Protein AF-A0A0S8J7F8-F1 (afdb_monomer_lite)

Radius of gyration: 32.22 Å; chains: 1; bounding box: 53×49×116 Å

Secondary structure (DSSP, 8-state):
-PPPP------S--SSSSSTT-----------SSPP--S-HHHHHHHHHHHHHHHHHHHHHHHHHHHHHHHHHHHHHHHHHTT---SEEEE--SSS--EEEE--S-BPPEETTHHHHHHHHHTTHHHHHEEEEEEE---TTS--HHHHHHHHHHHHHHHHHHHS-EEEEEEEPTTHHHHGGGS-TTTGGG--BPPPEEEE-

pLDDT: mean 74.59, std 17.18, range [37.56, 93.69]

Foldseek 3Di:
DDDDDDDDDDDPDDPPVVPPPPPPPPPPPDVDPDDDDPDCVVVVVVVVVVVVVVVVVVVVVVVVVVVVLVVVVVVQLVCLLVVNHDQKDWDPDPPFQTKIWGFDPDKDKAFPVCLVVLCVQCPPCCVVWKDKDKDWDDDPPDDDPVVVVVCCVVQPPVRVVVVTPIGIIIGTDPPNSSVLSVGDPVCNVSMDGDRIDMDGD

Sequence (201 aa):
MGEPARVLDVPAGDVSTLLAGMSQKKVTTSKSKVPIVSGHEEIADQAVEKKRTFKQAETEWKMAEEQVLQEASAIYGNRAKAGNFSKSLNFAGRETAGVQVRFSDKFSVLPAETKNTLTETLGERYGQTFEEVRTLTLKQEKTDDESIRFLLERLGPEVFAQFFEVEVQVKPKPGFDRAQFDMPDSVRPLFRQAKPSVTLL

Structure (mmCIF, N/CA/C/O backbone):
data_AF-A0A0S8J7F8-F1
#
_entry.id   AF-A0A0S8J7F8-F1
#
loop_
_atom_site.group_PDB
_atom_site.id
_atom_site.type_symbol
_atom_site.label_atom_id
_atom_site.label_alt_id
_atom_site.label_comp_id
_atom_site.label_asym_id
_atom_site.label_entity_id
_atom_site.label_seq_id
_atom_site.pdbx_PDB_ins_code
_atom_site.Cartn_x
_atom_site.Cartn_y
_atom_site.Cartn_z
_atom_site.occupancy
_atom_site.B_iso_or_equiv
_atom_site.auth_seq_id
_atom_site.auth_comp_id
_atom_site.auth_asym_id
_atom_site.auth_atom_id
_atom_site.pdbx_PDB_model_num
ATOM 1 N N . MET A 1 1 ? -25.097 -4.895 -81.330 1.00 42.28 1 MET A N 1
ATOM 2 C CA . MET A 1 1 ? -23.959 -4.059 -81.766 1.00 42.28 1 MET A CA 1
ATOM 3 C C . MET A 1 1 ? -23.650 -3.135 -80.606 1.00 42.28 1 MET A C 1
ATOM 5 O O . MET A 1 1 ? -24.530 -2.378 -80.225 1.00 42.28 1 MET A O 1
ATOM 9 N N . GLY A 1 2 ? -22.520 -3.364 -79.935 1.00 44.16 2 GLY A N 1
ATOM 10 C CA . GLY A 1 2 ? -22.208 -2.785 -78.626 1.00 44.16 2 GLY A CA 1
ATOM 11 C C . GLY A 1 2 ? -21.526 -1.426 -78.728 1.00 44.16 2 GLY A C 1
ATOM 12 O O . GLY A 1 2 ? -20.655 -1.234 -79.574 1.00 44.16 2 GLY A O 1
ATOM 13 N N . GLU A 1 3 ? -21.926 -0.507 -77.853 1.00 42.62 3 GLU A N 1
ATOM 14 C CA . GLU A 1 3 ? -21.203 0.738 -77.595 1.00 42.62 3 GLU A CA 1
ATOM 15 C C . GLU A 1 3 ? -19.869 0.440 -76.882 1.00 42.62 3 GLU A C 1
ATOM 17 O O . GLU A 1 3 ? -19.837 -0.393 -75.971 1.00 42.62 3 GLU A O 1
ATOM 22 N N . PRO A 1 4 ? -18.759 1.093 -77.269 1.00 48.25 4 PRO A N 1
ATOM 23 C CA . PRO A 1 4 ? -17.480 0.929 -76.592 1.00 48.25 4 PRO A CA 1
ATOM 24 C C . PRO A 1 4 ? -17.440 1.669 -75.246 1.00 48.25 4 PRO A C 1
ATOM 26 O O . PRO A 1 4 ? -17.958 2.776 -75.088 1.00 48.25 4 PRO A O 1
ATOM 29 N N . ALA A 1 5 ? -16.777 1.034 -74.279 1.00 44.75 5 ALA A N 1
ATOM 30 C CA . ALA A 1 5 ? -16.547 1.531 -72.930 1.00 44.75 5 ALA A CA 1
ATOM 31 C C . ALA A 1 5 ? -15.799 2.878 -72.916 1.00 44.75 5 ALA A C 1
ATOM 33 O O . ALA A 1 5 ? -14.791 3.056 -73.599 1.00 44.75 5 ALA A O 1
ATOM 34 N N . ARG A 1 6 ? -16.267 3.813 -72.079 1.00 41.12 6 ARG A N 1
ATOM 35 C CA . ARG A 1 6 ? -15.547 5.048 -71.743 1.00 41.12 6 ARG A CA 1
ATOM 36 C C . ARG A 1 6 ? -14.372 4.719 -70.822 1.00 41.12 6 ARG A C 1
ATOM 38 O O . ARG A 1 6 ? -14.581 4.331 -69.676 1.00 41.12 6 ARG A O 1
ATOM 45 N N . VAL A 1 7 ? -13.153 4.910 -71.316 1.00 44.66 7 VAL A N 1
ATOM 46 C CA . VAL A 1 7 ? -11.937 4.979 -70.497 1.00 44.66 7 VAL A CA 1
ATOM 47 C C . VAL A 1 7 ? -11.819 6.415 -69.986 1.00 44.66 7 VAL A C 1
ATOM 49 O O . VAL A 1 7 ? -11.776 7.354 -70.776 1.00 44.66 7 VAL A O 1
ATOM 52 N N . LEU A 1 8 ? -11.842 6.592 -68.666 1.00 39.91 8 LEU A N 1
ATOM 53 C CA . LEU A 1 8 ? -11.517 7.858 -68.012 1.00 39.91 8 LEU A CA 1
ATOM 54 C C . LEU A 1 8 ? -9.993 7.956 -67.906 1.00 39.91 8 LEU A C 1
ATOM 56 O O . LEU A 1 8 ? -9.385 7.256 -67.099 1.00 39.91 8 LEU A O 1
ATOM 60 N N . ASP A 1 9 ? -9.397 8.817 -68.729 1.00 41.78 9 ASP A N 1
ATOM 61 C CA . ASP A 1 9 ? -8.028 9.296 -68.546 1.00 41.78 9 ASP A CA 1
ATOM 62 C C . ASP A 1 9 ? -7.956 10.109 -67.249 1.00 41.78 9 ASP A C 1
ATOM 64 O O . ASP A 1 9 ? -8.594 11.157 -67.117 1.00 41.78 9 ASP A O 1
ATOM 68 N N . VAL A 1 10 ? -7.174 9.629 -66.284 1.00 47.00 10 VAL A N 1
ATOM 69 C CA . VAL A 1 10 ? -6.766 10.417 -65.118 1.00 47.00 10 VAL A CA 1
ATOM 70 C C . VAL A 1 10 ? -5.306 10.816 -65.341 1.00 47.00 10 VAL A C 1
ATOM 72 O O . VAL A 1 10 ? -4.459 9.928 -65.468 1.00 47.00 10 VAL A O 1
ATOM 75 N N . PRO A 1 11 ? -4.978 12.119 -65.417 1.00 43.97 11 PRO A N 1
ATOM 76 C CA . PRO A 1 11 ? -3.609 12.558 -65.640 1.00 43.97 11 PRO A CA 1
ATOM 77 C C . PRO A 1 11 ? -2.700 12.125 -64.483 1.00 43.97 11 PRO A C 1
ATOM 79 O O . PRO A 1 11 ? -3.013 12.309 -63.306 1.00 43.97 11 PRO A O 1
ATOM 82 N N . ALA A 1 12 ? -1.549 11.557 -64.843 1.00 52.53 12 ALA A N 1
ATOM 83 C CA . ALA A 1 12 ? -0.480 11.160 -63.936 1.00 52.53 12 ALA A CA 1
ATOM 84 C C . ALA A 1 12 ? 0.221 12.394 -63.352 1.00 52.53 12 ALA A C 1
ATOM 86 O O . ALA A 1 12 ? 1.305 12.785 -63.781 1.00 52.53 12 ALA A O 1
ATOM 87 N N . GLY A 1 13 ? -0.412 13.026 -62.371 1.00 49.91 13 GLY A N 1
ATOM 88 C CA . GLY A 1 13 ? 0.179 14.166 -61.697 1.00 49.91 13 GLY A CA 1
ATOM 89 C C . GLY A 1 13 ? -0.692 14.693 -60.580 1.00 49.91 13 GLY A C 1
ATOM 90 O O . GLY A 1 13 ? -1.268 15.750 -60.762 1.00 49.91 13 GLY A O 1
ATOM 91 N N . ASP A 1 14 ? -0.773 13.971 -59.456 1.00 51.25 14 ASP A N 1
ATOM 92 C CA . ASP A 1 14 ? -0.708 14.592 -58.121 1.00 51.25 14 ASP A CA 1
ATOM 93 C C . ASP A 1 14 ? -0.636 13.549 -56.982 1.00 51.25 14 ASP A C 1
ATOM 95 O O . ASP A 1 14 ? -1.560 13.367 -56.197 1.00 51.25 14 ASP A O 1
ATOM 99 N N . VAL A 1 15 ? 0.470 12.804 -56.882 1.00 47.12 15 VAL A N 1
ATOM 100 C CA . VAL A 1 15 ? 0.758 11.999 -55.667 1.00 47.12 15 VAL A CA 1
ATOM 101 C C . VAL A 1 15 ? 1.738 12.737 -54.743 1.00 47.12 15 VAL A C 1
ATOM 103 O O . VAL A 1 15 ? 1.891 12.397 -53.572 1.00 47.12 15 VAL A O 1
ATOM 106 N N . SER A 1 16 ? 2.374 13.804 -55.243 1.00 45.59 16 SER A N 1
ATOM 107 C CA . SER A 1 16 ? 3.366 14.576 -54.490 1.00 45.59 16 SER A CA 1
ATOM 108 C C . SER A 1 16 ? 2.743 15.496 -53.434 1.00 45.59 16 SER A C 1
ATOM 110 O O . SER A 1 16 ? 3.424 15.853 -52.475 1.00 45.59 16 SER A O 1
ATOM 112 N N . THR A 1 17 ? 1.466 15.864 -53.561 1.00 42.91 17 THR A N 1
ATOM 113 C CA . THR A 1 17 ? 0.755 16.701 -52.576 1.00 42.91 17 THR A CA 1
ATOM 114 C C . THR A 1 17 ? 0.180 15.912 -51.396 1.00 42.91 17 THR A C 1
ATOM 116 O O . THR A 1 17 ? -0.052 16.500 -50.342 1.00 42.91 17 THR A O 1
ATOM 119 N N . LEU A 1 18 ? 0.037 14.584 -51.495 1.00 41.97 18 LEU A N 1
ATOM 120 C CA . LEU A 1 18 ? -0.455 13.740 -50.391 1.00 41.97 18 LEU A CA 1
ATOM 121 C C . LEU A 1 18 ? 0.635 13.325 -49.383 1.00 41.97 18 LEU A C 1
ATOM 123 O O . LEU A 1 18 ? 0.314 12.878 -48.284 1.00 41.97 18 LEU A O 1
ATOM 127 N N . LEU A 1 19 ? 1.919 13.518 -49.709 1.00 44.81 19 LEU A N 1
ATOM 128 C CA . LEU A 1 19 ? 3.055 13.218 -48.819 1.00 44.81 19 LEU A CA 1
ATOM 129 C C . LEU A 1 19 ? 3.635 14.456 -48.108 1.00 44.81 19 LEU A C 1
ATOM 131 O O . LEU A 1 19 ? 4.520 14.328 -47.262 1.00 44.81 19 LEU A O 1
ATOM 135 N N . ALA A 1 20 ? 3.091 15.651 -48.360 1.00 41.66 20 ALA A N 1
ATOM 136 C CA . ALA A 1 20 ? 3.521 16.901 -47.719 1.00 41.66 20 ALA A CA 1
ATOM 137 C C . ALA A 1 20 ? 3.080 17.044 -46.240 1.00 41.66 20 ALA A C 1
ATOM 139 O O . ALA A 1 20 ? 3.308 18.079 -45.617 1.00 41.66 20 ALA A O 1
ATOM 140 N N . GLY A 1 21 ? 2.466 16.005 -45.661 1.00 37.91 21 GLY A N 1
ATOM 141 C CA . GLY A 1 21 ? 2.073 15.936 -44.250 1.00 37.91 21 GLY A CA 1
ATOM 142 C C . GLY A 1 21 ? 3.125 15.335 -43.310 1.00 37.91 21 GLY A C 1
ATOM 143 O O . GLY A 1 21 ? 2.878 15.243 -42.108 1.00 37.91 21 GLY A O 1
ATOM 144 N N . MET A 1 22 ? 4.302 14.929 -43.803 1.00 40.56 22 MET A N 1
ATOM 145 C CA . MET A 1 22 ? 5.419 14.550 -42.929 1.00 40.56 22 MET A CA 1
ATOM 146 C C . MET A 1 22 ? 6.099 15.817 -42.411 1.00 40.56 22 MET A C 1
ATOM 148 O O . MET A 1 22 ? 7.100 16.289 -42.943 1.00 40.56 22 MET A O 1
ATOM 152 N N . SER A 1 23 ? 5.501 16.379 -41.361 1.00 38.22 23 SER A N 1
ATOM 153 C CA . SER A 1 23 ? 6.038 17.478 -40.567 1.00 38.22 23 SER A CA 1
ATOM 154 C C . SER A 1 23 ? 7.473 17.159 -40.132 1.00 38.22 23 SER A C 1
ATOM 156 O O . SER A 1 23 ? 7.692 16.500 -39.114 1.00 38.22 23 SER A O 1
ATOM 158 N N . GLN A 1 24 ? 8.463 17.657 -40.877 1.00 42.59 24 GLN A N 1
ATOM 159 C CA . GLN A 1 24 ? 9.828 17.782 -40.384 1.00 42.59 24 GLN A CA 1
ATOM 160 C C . GLN A 1 24 ? 9.759 18.653 -39.133 1.00 42.59 24 GLN A C 1
ATOM 162 O O . GLN A 1 24 ? 9.468 19.849 -39.196 1.00 42.59 24 GLN A O 1
ATOM 167 N N . LYS A 1 25 ? 9.957 18.029 -37.970 1.00 40.50 25 LYS A N 1
ATOM 168 C CA . LYS A 1 25 ? 10.037 18.715 -36.684 1.00 40.50 25 LYS A CA 1
ATOM 169 C C . LYS A 1 25 ? 11.237 19.656 -36.764 1.00 40.50 25 LYS A C 1
ATOM 171 O O . LYS A 1 25 ? 12.377 19.244 -36.581 1.00 40.50 25 LYS A O 1
ATOM 176 N N . LYS A 1 26 ? 10.976 20.916 -37.109 1.00 37.56 26 LYS A N 1
ATOM 177 C CA . LYS A 1 26 ? 11.966 21.988 -37.107 1.00 37.56 26 LYS A CA 1
ATOM 178 C C . LYS A 1 26 ? 12.516 22.048 -35.685 1.00 37.56 26 LYS A C 1
ATOM 180 O O . LYS A 1 26 ? 11.785 22.407 -34.763 1.00 37.56 26 LYS A O 1
ATOM 185 N N . VAL A 1 27 ? 13.762 21.614 -35.498 1.00 45.47 27 VAL A N 1
ATOM 186 C CA . VAL A 1 27 ? 14.466 21.693 -34.217 1.00 45.47 27 VAL A CA 1
ATOM 187 C C . VAL A 1 27 ? 14.623 23.175 -33.908 1.00 45.47 27 VAL A C 1
ATOM 189 O O . VAL A 1 27 ? 15.540 23.841 -34.379 1.00 45.47 27 VAL A O 1
ATOM 192 N N . THR A 1 28 ? 13.664 23.732 -33.177 1.00 42.50 28 THR A N 1
ATOM 193 C CA . THR A 1 28 ? 13.804 25.048 -32.572 1.00 42.50 28 THR A CA 1
ATOM 194 C C . THR A 1 28 ? 14.894 24.923 -31.524 1.00 42.50 28 THR A C 1
ATOM 196 O O . THR A 1 28 ? 14.673 24.348 -30.457 1.00 42.50 28 THR A O 1
ATOM 199 N N . THR A 1 29 ? 16.079 25.431 -31.849 1.00 46.31 29 THR A N 1
ATOM 200 C CA . THR A 1 29 ? 17.167 25.671 -30.908 1.00 46.31 29 THR A CA 1
ATOM 201 C C . THR A 1 29 ? 16.676 26.666 -29.865 1.00 46.31 29 THR A C 1
ATOM 203 O O . THR A 1 29 ? 16.787 27.884 -30.012 1.00 46.31 29 THR A O 1
ATOM 206 N N . SER A 1 30 ? 16.086 26.146 -28.787 1.00 48.91 30 SER A N 1
ATOM 207 C CA . SER A 1 30 ? 15.987 26.917 -27.559 1.00 48.91 30 SER A CA 1
ATOM 208 C C . SER A 1 30 ? 17.422 27.257 -27.151 1.00 48.91 30 SER A C 1
ATOM 210 O O . SER A 1 30 ? 18.321 26.419 -27.261 1.00 48.91 30 SER A O 1
ATOM 212 N N . LYS A 1 31 ? 17.675 28.509 -26.754 1.00 52.06 31 LYS A N 1
ATOM 213 C CA . LYS A 1 31 ? 18.975 28.928 -26.213 1.00 52.06 31 LYS A CA 1
ATOM 214 C C . LYS A 1 31 ? 19.183 28.226 -24.869 1.00 52.06 31 LYS A C 1
ATOM 216 O O . LYS A 1 31 ? 18.952 28.801 -23.809 1.00 52.06 31 LYS A O 1
ATOM 221 N N . SER A 1 32 ? 19.549 26.953 -24.924 1.00 60.34 32 SER A N 1
ATOM 222 C CA . SER A 1 32 ? 19.956 26.170 -23.773 1.00 60.34 32 SER A CA 1
ATOM 223 C C . SER A 1 32 ? 21.308 26.696 -23.305 1.00 60.34 32 SER A C 1
ATOM 225 O O . SER A 1 32 ? 22.219 26.882 -24.108 1.00 60.34 32 SER A O 1
ATOM 227 N N . LYS A 1 33 ? 21.451 26.933 -21.997 1.00 72.94 33 LYS A N 1
ATOM 228 C CA . LYS A 1 33 ? 22.750 27.247 -21.375 1.00 72.94 33 LYS A CA 1
ATOM 229 C C . LYS A 1 33 ? 23.696 26.035 -21.362 1.00 72.94 33 LYS A C 1
ATOM 231 O O . LYS A 1 33 ? 24.821 26.152 -20.891 1.00 72.94 33 LYS A O 1
ATOM 236 N N . VAL A 1 34 ? 23.230 24.878 -21.835 1.00 77.94 34 VAL A N 1
ATOM 237 C CA . VAL A 1 34 ? 23.996 23.635 -21.903 1.00 77.94 34 VAL A CA 1
ATOM 238 C C . VAL A 1 34 ? 24.670 23.541 -23.277 1.00 77.94 34 VAL A C 1
ATOM 240 O O . VAL A 1 34 ? 23.961 23.606 -24.286 1.00 77.94 34 VAL A O 1
ATOM 243 N N . PRO A 1 35 ? 26.006 23.400 -23.343 1.00 80.31 35 PRO A N 1
ATOM 244 C CA . PRO A 1 35 ? 26.715 23.246 -24.607 1.00 80.31 35 PRO A CA 1
ATOM 245 C C . PRO A 1 35 ? 26.277 21.963 -25.321 1.00 80.31 35 PRO A C 1
ATOM 247 O O . PRO A 1 35 ? 26.154 20.905 -24.705 1.00 80.31 35 PRO A O 1
ATOM 250 N N . ILE A 1 36 ? 26.037 22.070 -26.627 1.00 84.38 36 ILE A N 1
ATOM 251 C CA . ILE A 1 36 ? 25.700 20.934 -27.487 1.00 84.38 36 ILE A CA 1
ATOM 252 C C . ILE A 1 36 ? 27.011 20.342 -28.000 1.00 84.38 36 ILE A C 1
ATOM 254 O O . ILE A 1 36 ? 27.813 21.049 -28.606 1.00 84.38 36 ILE A O 1
ATOM 258 N N . VAL A 1 37 ? 27.221 19.053 -27.744 1.00 85.19 37 VAL A N 1
ATOM 259 C CA . VAL A 1 37 ? 28.352 18.297 -28.287 1.00 85.19 37 VAL A CA 1
ATOM 260 C C . VAL A 1 37 ? 27.892 17.634 -29.584 1.00 85.19 37 VAL A C 1
ATOM 262 O O . VAL A 1 37 ? 27.012 16.777 -29.552 1.00 85.19 37 VAL A O 1
ATOM 265 N N . SER A 1 38 ? 28.459 18.055 -30.713 1.00 85.00 38 SER A N 1
ATOM 266 C CA . SER A 1 38 ? 28.176 17.492 -32.043 1.00 85.00 38 SER A CA 1
ATOM 267 C C . SER A 1 38 ? 29.074 16.282 -32.345 1.00 85.00 38 SER A C 1
ATOM 269 O O . SER A 1 38 ? 30.163 16.176 -31.782 1.00 85.00 38 SER A O 1
ATOM 271 N N . GLY A 1 39 ? 28.654 15.391 -33.250 1.00 85.69 39 GLY A N 1
ATOM 272 C CA . GLY A 1 39 ? 29.416 14.205 -33.682 1.00 85.69 39 GLY A CA 1
ATOM 273 C C . GLY A 1 39 ? 29.065 12.894 -32.963 1.00 85.69 39 GLY A C 1
ATOM 274 O O . GLY A 1 39 ? 29.726 11.877 -33.175 1.00 85.69 39 GLY A O 1
ATOM 275 N N . HIS A 1 40 ? 28.038 12.903 -32.109 1.00 89.31 40 HIS A N 1
ATOM 276 C CA . HIS A 1 40 ? 27.520 11.727 -31.394 1.00 89.31 40 HIS A CA 1
ATOM 277 C C . HIS A 1 40 ? 26.003 11.557 -31.563 1.00 89.31 40 HIS A C 1
ATOM 279 O O . HIS A 1 40 ? 25.343 10.942 -30.724 1.00 89.31 40 HIS A O 1
ATOM 285 N N . GLU A 1 41 ? 25.441 12.118 -32.631 1.00 93.00 41 GLU A N 1
ATOM 286 C CA . GLU A 1 41 ? 24.004 12.160 -32.899 1.00 93.00 41 GLU A CA 1
ATOM 287 C C . GLU A 1 41 ? 23.404 10.751 -32.936 1.00 93.00 41 GLU A C 1
ATOM 289 O O . GLU A 1 41 ? 22.391 10.506 -32.293 1.00 93.00 41 GLU A O 1
ATOM 294 N N . GLU A 1 42 ? 24.087 9.790 -33.564 1.00 89.69 42 GLU A N 1
ATOM 295 C CA . GLU A 1 42 ? 23.617 8.402 -33.638 1.00 89.69 42 GLU A CA 1
ATOM 296 C C . GLU A 1 42 ? 23.503 7.743 -32.251 1.00 89.69 42 GLU A C 1
ATOM 298 O O . GLU A 1 42 ? 22.526 7.055 -31.959 1.00 89.69 42 GLU A O 1
ATOM 303 N N . ILE A 1 43 ? 24.465 7.988 -31.354 1.00 90.25 43 ILE A N 1
ATOM 304 C CA . ILE A 1 43 ? 24.431 7.460 -29.979 1.00 90.25 43 ILE A CA 1
ATOM 305 C C . ILE A 1 43 ? 23.311 8.138 -29.184 1.00 90.25 43 ILE A C 1
ATOM 307 O O . ILE A 1 43 ? 22.603 7.475 -28.420 1.00 90.25 43 ILE A O 1
ATOM 311 N N . ALA A 1 44 ? 23.136 9.450 -29.363 1.00 87.56 44 ALA A N 1
ATOM 312 C CA . ALA A 1 44 ? 22.057 10.199 -28.733 1.00 87.56 44 ALA A CA 1
ATOM 313 C C . ALA A 1 44 ? 20.679 9.698 -29.201 1.00 87.56 44 ALA A C 1
ATOM 315 O O . ALA A 1 44 ? 19.810 9.445 -28.364 1.00 87.56 44 ALA A O 1
ATOM 316 N N . ASP A 1 45 ? 20.504 9.463 -30.501 1.00 91.56 45 ASP A N 1
ATOM 317 C CA . ASP A 1 45 ? 19.273 8.932 -31.089 1.00 91.56 45 ASP A CA 1
ATOM 318 C C . ASP A 1 45 ? 18.986 7.507 -30.596 1.00 91.56 45 ASP A C 1
ATOM 320 O O . ASP A 1 45 ? 17.875 7.217 -30.144 1.00 91.56 45 ASP A O 1
ATOM 324 N N . GLN A 1 46 ? 19.998 6.632 -30.562 1.00 91.25 46 GLN A N 1
ATOM 325 C CA . GLN A 1 46 ? 19.868 5.289 -29.985 1.00 91.25 46 GLN A CA 1
ATOM 326 C C . GLN A 1 46 ? 19.473 5.332 -28.501 1.00 91.25 46 GLN A C 1
ATOM 328 O O . GLN A 1 46 ? 18.661 4.519 -28.048 1.00 91.25 46 GLN A O 1
ATOM 333 N N . ALA A 1 47 ? 20.030 6.265 -27.723 1.00 89.44 47 ALA A N 1
ATOM 334 C CA . ALA A 1 47 ? 19.692 6.425 -26.312 1.00 89.44 47 ALA A CA 1
ATOM 335 C C . ALA A 1 47 ? 18.247 6.913 -26.120 1.00 89.44 47 ALA A C 1
ATOM 337 O O . ALA A 1 47 ? 17.536 6.404 -25.247 1.00 89.44 47 ALA A O 1
ATOM 338 N N . VAL A 1 48 ? 17.792 7.864 -26.941 1.00 92.62 48 VAL A N 1
ATOM 339 C CA . VAL A 1 48 ? 16.408 8.358 -26.925 1.00 92.62 48 VAL A CA 1
ATOM 340 C C . VAL A 1 48 ? 15.432 7.246 -27.300 1.00 92.62 48 VAL A C 1
ATOM 342 O O . VAL A 1 48 ? 14.436 7.058 -26.598 1.00 92.62 48 VAL A O 1
ATOM 345 N N . GLU A 1 49 ? 15.730 6.469 -28.340 1.00 93.69 49 GLU A N 1
ATOM 346 C CA . GLU A 1 49 ? 14.853 5.384 -28.779 1.00 93.69 49 GLU A CA 1
ATOM 347 C C . GLU A 1 49 ? 14.779 4.262 -27.735 1.00 93.69 49 GLU A C 1
ATOM 349 O O . GLU A 1 49 ? 13.685 3.851 -27.351 1.00 93.69 49 GLU A O 1
ATOM 354 N N . LYS A 1 50 ? 15.911 3.848 -27.145 1.00 93.06 50 LYS A N 1
ATOM 355 C CA . LYS A 1 50 ? 15.914 2.896 -26.015 1.00 93.06 50 LYS A CA 1
ATOM 356 C C . LYS A 1 50 ? 15.137 3.420 -24.806 1.00 93.06 50 LYS A C 1
ATOM 358 O O . LYS A 1 50 ? 14.444 2.664 -24.130 1.00 93.06 50 LYS A O 1
ATOM 363 N N . LYS A 1 51 ? 15.226 4.722 -24.511 1.00 92.94 51 LYS A N 1
ATOM 364 C CA . LYS A 1 51 ? 14.446 5.340 -23.428 1.00 92.94 51 LYS A CA 1
ATOM 365 C C . LYS A 1 51 ? 12.950 5.309 -23.740 1.00 92.94 51 LYS A C 1
ATOM 367 O O . LYS A 1 51 ? 12.145 5.138 -22.824 1.00 92.94 51 LYS A O 1
ATOM 372 N N . ARG A 1 52 ? 12.571 5.493 -25.006 1.00 92.75 52 ARG A N 1
ATOM 373 C CA . ARG A 1 52 ? 11.182 5.435 -25.464 1.00 92.75 52 ARG A CA 1
ATOM 374 C C . ARG A 1 52 ? 10.616 4.024 -25.342 1.00 92.75 52 ARG A C 1
ATOM 376 O O . ARG A 1 52 ? 9.566 3.874 -24.722 1.00 92.75 52 ARG A O 1
ATOM 383 N N . THR A 1 53 ? 11.315 3.017 -25.861 1.00 93.62 53 THR A N 1
ATOM 384 C CA . THR A 1 53 ? 10.877 1.615 -25.779 1.00 93.62 53 THR A CA 1
ATOM 385 C C . THR A 1 53 ? 10.792 1.140 -24.331 1.00 93.62 53 THR A C 1
ATOM 387 O O . THR A 1 53 ? 9.801 0.528 -23.949 1.00 93.62 53 THR A O 1
ATOM 390 N N . PHE A 1 54 ? 11.751 1.523 -23.481 1.00 93.56 54 PHE A N 1
ATOM 391 C CA . PHE A 1 54 ? 11.689 1.245 -22.044 1.00 93.56 54 PHE A CA 1
ATOM 392 C C . PHE A 1 54 ? 10.434 1.838 -21.390 1.00 93.56 54 PHE A C 1
ATOM 394 O O . PHE A 1 54 ? 9.745 1.145 -20.653 1.00 93.56 54 PHE A O 1
ATOM 401 N N . LYS A 1 55 ? 10.094 3.101 -21.681 1.00 93.38 55 LYS A N 1
ATOM 402 C CA . LYS A 1 55 ? 8.879 3.733 -21.137 1.00 93.38 55 LYS A CA 1
ATOM 403 C C . LYS A 1 55 ? 7.594 3.064 -21.623 1.00 93.38 55 LYS A C 1
ATOM 405 O O . LYS A 1 55 ? 6.622 3.008 -20.872 1.00 93.38 55 LYS A O 1
ATOM 410 N N . GLN A 1 56 ? 7.571 2.595 -22.870 1.00 92.88 56 GLN A N 1
ATOM 411 C CA . GLN A 1 56 ? 6.436 1.851 -23.416 1.00 92.88 56 GLN A CA 1
ATOM 412 C C . GLN A 1 56 ? 6.274 0.516 -22.686 1.00 92.88 56 GLN A C 1
ATOM 414 O O . GLN A 1 56 ? 5.219 0.285 -22.105 1.00 92.88 56 GLN A O 1
ATOM 419 N N . ALA A 1 57 ? 7.345 -0.276 -22.590 1.00 92.56 57 ALA A N 1
ATOM 420 C CA . ALA A 1 57 ? 7.348 -1.538 -21.854 1.00 92.56 57 ALA A CA 1
ATOM 421 C C . ALA A 1 57 ? 7.008 -1.355 -20.363 1.00 92.56 57 ALA A C 1
ATOM 423 O O . ALA A 1 57 ? 6.266 -2.146 -19.794 1.00 92.56 57 ALA A O 1
ATOM 424 N N . GLU A 1 58 ? 7.492 -0.285 -19.725 1.00 93.50 58 GLU A N 1
ATOM 425 C CA . GLU A 1 58 ? 7.145 0.055 -18.340 1.00 93.50 58 GLU A CA 1
ATOM 426 C C . GLU A 1 58 ? 5.647 0.366 -18.193 1.00 93.50 58 GLU A C 1
ATOM 428 O O . GLU A 1 58 ? 5.021 -0.004 -17.200 1.00 93.50 58 GLU A O 1
ATOM 433 N N . THR A 1 59 ? 5.057 1.046 -19.177 1.00 92.88 59 THR A N 1
ATOM 434 C CA . THR A 1 59 ? 3.624 1.364 -19.176 1.00 92.88 59 THR A CA 1
ATOM 435 C C . THR A 1 59 ? 2.788 0.106 -19.383 1.00 92.88 59 THR A C 1
ATOM 437 O O . THR A 1 59 ? 1.833 -0.119 -18.643 1.00 92.88 59 THR A O 1
ATOM 440 N N . GLU A 1 60 ? 3.167 -0.738 -20.342 1.00 92.69 60 GLU A N 1
ATOM 441 C CA . GLU A 1 60 ? 2.534 -2.037 -20.591 1.00 92.69 60 GLU A CA 1
ATOM 442 C C . GLU A 1 60 ? 2.606 -2.943 -19.364 1.00 92.69 60 GLU A C 1
ATOM 444 O O . GLU A 1 60 ? 1.589 -3.502 -18.952 1.00 92.69 60 GLU A O 1
ATOM 449 N N . TRP A 1 61 ? 3.772 -3.001 -18.715 1.00 89.75 61 TRP A N 1
ATOM 450 C CA . TRP A 1 61 ? 3.952 -3.706 -17.453 1.00 89.75 61 TRP A CA 1
ATOM 451 C C . TRP A 1 61 ? 2.996 -3.191 -16.374 1.00 89.75 61 TRP A C 1
ATOM 453 O O . TRP A 1 61 ? 2.300 -3.990 -15.758 1.00 89.75 61 TRP A O 1
ATOM 463 N N . LYS A 1 62 ? 2.896 -1.871 -16.172 1.00 91.38 62 LYS A N 1
ATOM 464 C CA . LYS A 1 62 ? 1.986 -1.284 -15.171 1.00 91.38 62 LYS A CA 1
ATOM 465 C C . LYS A 1 62 ? 0.514 -1.581 -15.459 1.00 91.38 62 LYS A C 1
ATOM 467 O O . LYS A 1 62 ? -0.253 -1.785 -14.524 1.00 91.38 62 LYS A O 1
ATOM 472 N N . MET A 1 63 ? 0.108 -1.612 -16.729 1.00 92.06 63 MET A N 1
ATOM 473 C CA . MET A 1 63 ? -1.262 -1.986 -17.101 1.00 92.06 63 MET A CA 1
ATOM 474 C C . MET A 1 63 ? -1.543 -3.462 -16.798 1.00 92.06 63 MET A C 1
ATOM 476 O O . MET A 1 63 ? -2.583 -3.775 -16.224 1.00 92.06 63 MET A O 1
ATOM 480 N N . ALA A 1 64 ? -0.615 -4.359 -17.144 1.00 90.75 64 ALA A N 1
ATOM 481 C CA . ALA A 1 64 ? -0.735 -5.783 -16.834 1.00 90.75 64 ALA A CA 1
ATOM 482 C C . ALA A 1 64 ? -0.712 -6.041 -15.316 1.00 90.75 64 ALA A C 1
ATOM 484 O O . ALA A 1 64 ? -1.505 -6.831 -14.806 1.00 90.75 64 ALA A O 1
ATOM 485 N N . GLU A 1 65 ? 0.151 -5.334 -14.584 1.00 90.50 65 GLU A N 1
ATOM 486 C CA . GLU A 1 65 ? 0.216 -5.364 -13.122 1.00 90.50 65 GLU A CA 1
ATOM 487 C C . GLU A 1 65 ? -1.134 -4.979 -12.506 1.00 90.50 65 GLU A C 1
ATOM 489 O O . GLU A 1 65 ? -1.640 -5.689 -11.640 1.00 90.50 65 GLU A O 1
ATOM 494 N N . GLU A 1 66 ? -1.757 -3.897 -12.977 1.00 91.62 66 GLU A N 1
ATOM 495 C CA . GLU A 1 66 ? -3.049 -3.441 -12.462 1.00 91.62 66 GLU A CA 1
ATOM 496 C C . GLU A 1 66 ? -4.166 -4.471 -12.700 1.00 91.62 66 GLU A C 1
ATOM 498 O O . GLU A 1 66 ? -4.968 -4.725 -11.803 1.00 91.62 66 GLU A O 1
ATOM 503 N N . GLN A 1 67 ? -4.178 -5.131 -13.863 1.00 91.44 67 GLN A N 1
ATOM 504 C CA . GLN A 1 67 ? -5.129 -6.211 -14.154 1.00 91.44 67 GLN A CA 1
ATOM 505 C C . GLN A 1 67 ? -4.953 -7.396 -13.197 1.00 91.44 67 GLN A C 1
ATOM 507 O O . GLN A 1 67 ? -5.926 -7.884 -12.621 1.00 91.44 67 GLN A O 1
ATOM 512 N N . VAL A 1 68 ? -3.708 -7.828 -12.970 1.00 92.00 68 VAL A N 1
ATOM 513 C CA . VAL A 1 68 ? -3.403 -8.900 -12.011 1.00 92.00 68 VAL A CA 1
ATOM 514 C C . VAL A 1 68 ? -3.835 -8.506 -10.598 1.00 92.00 68 VAL A C 1
ATOM 516 O O . VAL A 1 68 ? -4.409 -9.323 -9.879 1.00 92.00 68 VAL A O 1
ATOM 519 N N . LEU A 1 69 ? -3.594 -7.260 -10.188 1.00 91.75 69 LEU A N 1
ATOM 520 C CA . LEU A 1 69 ? -3.976 -6.762 -8.866 1.00 91.75 69 LEU A CA 1
ATOM 521 C C . LEU A 1 69 ? -5.492 -6.683 -8.673 1.00 91.75 69 LEU A C 1
ATOM 523 O O . LEU A 1 69 ? -5.980 -6.992 -7.581 1.00 91.75 69 LEU A O 1
ATOM 527 N N . GLN A 1 70 ? -6.237 -6.305 -9.710 1.00 91.94 70 GLN A N 1
ATOM 528 C CA . GLN A 1 70 ? -7.697 -6.279 -9.678 1.00 91.94 70 GLN A CA 1
ATOM 529 C C . GLN A 1 70 ? -8.265 -7.687 -9.445 1.00 91.94 70 GLN A C 1
ATOM 531 O O . GLN A 1 70 ? -9.060 -7.888 -8.522 1.00 91.94 70 GLN A O 1
ATOM 536 N N . GLU A 1 71 ? -7.795 -8.674 -10.210 1.00 92.06 71 GLU A N 1
ATOM 537 C CA . GLU A 1 71 ? -8.187 -10.081 -10.054 1.00 92.06 71 GLU A CA 1
ATOM 538 C C . GLU A 1 71 ? -7.757 -10.648 -8.693 1.00 92.06 71 GLU A C 1
ATOM 540 O O . GLU A 1 71 ? -8.540 -11.282 -7.977 1.00 92.06 71 GLU A O 1
ATOM 545 N N . ALA A 1 72 ? -6.521 -10.364 -8.275 1.00 91.25 72 ALA A N 1
ATOM 546 C CA . ALA A 1 72 ? -6.000 -10.786 -6.980 1.00 91.25 72 ALA A CA 1
ATOM 547 C C . ALA A 1 72 ? -6.834 -10.242 -5.822 1.00 91.25 72 ALA A C 1
ATOM 549 O O . ALA A 1 72 ? -7.098 -10.979 -4.874 1.00 91.25 72 ALA A O 1
ATOM 550 N N . SER A 1 73 ? -7.277 -8.986 -5.898 1.00 88.44 73 SER A N 1
ATOM 551 C CA . SER A 1 73 ? -8.091 -8.354 -4.855 1.00 88.44 73 SER A CA 1
ATOM 552 C C . SER A 1 73 ? -9.458 -9.026 -4.713 1.00 88.44 73 SER A C 1
ATOM 554 O O . SER A 1 73 ? -9.902 -9.292 -3.592 1.00 88.44 73 SER A O 1
ATOM 556 N N . ALA A 1 74 ? -10.101 -9.376 -5.833 1.00 89.06 74 ALA A N 1
ATOM 557 C CA . ALA A 1 74 ? -11.367 -10.107 -5.826 1.00 89.06 74 ALA A CA 1
ATOM 558 C C . ALA A 1 74 ? -11.211 -11.511 -5.212 1.00 89.06 74 ALA A C 1
ATOM 560 O O . ALA A 1 74 ? -11.977 -11.904 -4.326 1.00 89.06 74 ALA A O 1
ATOM 561 N N . ILE A 1 75 ? -10.177 -12.254 -5.625 1.00 90.12 75 ILE A N 1
ATOM 562 C CA . ILE A 1 75 ? -9.880 -13.594 -5.095 1.00 90.12 75 ILE A CA 1
ATOM 563 C C . ILE A 1 75 ? -9.543 -13.529 -3.604 1.00 90.12 75 ILE A C 1
ATOM 565 O O . ILE A 1 75 ? -10.037 -14.349 -2.827 1.00 90.12 75 ILE A O 1
ATOM 569 N N . TYR A 1 76 ? -8.721 -12.562 -3.197 1.00 87.88 76 TYR A N 1
ATOM 570 C CA . TYR A 1 76 ? -8.312 -12.356 -1.811 1.00 87.88 76 TYR A CA 1
ATOM 571 C C . TYR A 1 76 ? -9.521 -12.130 -0.900 1.00 87.88 76 TYR A C 1
ATOM 573 O O . TYR A 1 76 ? -9.670 -12.840 0.096 1.00 87.88 76 TYR A O 1
ATOM 581 N N . GLY A 1 77 ? -10.438 -11.233 -1.285 1.00 85.19 77 GLY A N 1
ATOM 582 C CA . GLY A 1 77 ? -11.652 -10.971 -0.513 1.00 85.19 77 GLY A CA 1
ATOM 583 C C . GLY A 1 77 ? -12.571 -12.189 -0.391 1.00 85.19 77 GLY A C 1
ATOM 584 O O . GLY A 1 77 ? -13.049 -12.498 0.701 1.00 85.19 77 GLY A O 1
ATOM 585 N N . ASN A 1 78 ? -12.768 -12.931 -1.485 1.00 87.81 78 ASN A N 1
ATOM 586 C CA . ASN A 1 78 ? -13.589 -14.145 -1.479 1.00 87.81 78 ASN A CA 1
ATOM 587 C C . ASN A 1 78 ? -12.978 -15.252 -0.609 1.00 87.81 78 ASN A C 1
ATOM 589 O O . ASN A 1 78 ? -13.679 -15.883 0.184 1.00 87.81 78 ASN A O 1
ATOM 593 N N . ARG A 1 79 ? -11.661 -15.471 -0.713 1.00 87.56 79 ARG A N 1
ATOM 594 C CA . ARG A 1 79 ? -10.946 -16.470 0.095 1.00 87.56 79 ARG A CA 1
ATOM 595 C C . ARG A 1 79 ? -10.934 -16.119 1.576 1.00 87.56 79 ARG A C 1
ATOM 597 O O . ARG A 1 79 ? -11.098 -17.015 2.400 1.00 87.56 79 ARG A O 1
ATOM 604 N N . ALA A 1 80 ? -10.784 -14.838 1.910 1.00 85.31 80 ALA A N 1
ATOM 605 C CA . ALA A 1 80 ? -10.834 -14.377 3.289 1.00 85.31 80 ALA A CA 1
ATOM 606 C C . ALA A 1 80 ? -12.212 -14.630 3.922 1.00 85.31 80 ALA A C 1
ATOM 608 O O . ALA A 1 80 ? -12.278 -15.229 4.993 1.00 85.31 80 ALA A O 1
ATOM 609 N N . LYS A 1 81 ? -13.304 -14.285 3.222 1.00 84.56 81 LYS A N 1
ATOM 610 C CA . LYS A 1 81 ? -14.684 -14.569 3.666 1.00 84.56 81 LYS A CA 1
ATOM 611 C C . LYS A 1 81 ? -14.968 -16.068 3.822 1.00 84.56 81 LYS A C 1
ATOM 613 O O . LYS A 1 81 ? -15.723 -16.461 4.701 1.00 84.56 81 LYS A O 1
ATOM 618 N N . ALA A 1 82 ? -14.344 -16.907 2.996 1.00 85.44 82 ALA A N 1
ATOM 619 C CA . ALA A 1 82 ? -14.456 -18.364 3.075 1.00 85.44 82 ALA A CA 1
ATOM 620 C C . ALA A 1 82 ? -13.555 -19.009 4.153 1.00 85.44 82 ALA A C 1
ATOM 622 O O . ALA A 1 82 ? -13.509 -20.233 4.250 1.00 85.44 82 ALA A O 1
ATOM 623 N N . GLY A 1 83 ? -12.804 -18.220 4.932 1.00 81.38 83 GLY A N 1
ATOM 624 C CA . GLY A 1 83 ? -11.906 -18.713 5.984 1.00 81.38 83 GLY A CA 1
ATOM 625 C C . GLY A 1 83 ? -10.531 -19.200 5.503 1.00 81.38 83 GLY A C 1
ATOM 626 O O . GLY A 1 83 ? -9.683 -19.531 6.328 1.00 81.38 83 GLY A O 1
ATOM 627 N N . ASN A 1 84 ? -10.261 -19.176 4.194 1.00 85.31 84 ASN A N 1
ATOM 628 C CA . ASN A 1 84 ? -9.002 -19.614 3.579 1.00 85.31 84 ASN A CA 1
ATOM 629 C C . ASN A 1 84 ? -8.057 -18.432 3.328 1.00 85.31 84 ASN A C 1
ATOM 631 O O . ASN A 1 84 ? -7.650 -18.148 2.198 1.00 85.31 84 ASN A O 1
ATOM 635 N N . PHE A 1 85 ? -7.731 -17.710 4.396 1.00 83.25 85 PHE A N 1
ATOM 636 C CA . PHE A 1 85 ? -6.926 -16.497 4.324 1.00 83.25 85 PHE A CA 1
ATOM 637 C C . PHE A 1 85 ? -5.455 -16.782 3.971 1.00 83.25 85 PHE A C 1
ATOM 639 O O . PHE A 1 85 ? -4.786 -17.569 4.638 1.00 83.25 85 PHE A O 1
ATOM 646 N N . SER A 1 86 ? -4.929 -16.085 2.960 1.00 86.94 86 SER A N 1
ATOM 647 C CA . SER A 1 86 ? -3.501 -16.060 2.623 1.00 86.94 86 SER A CA 1
ATOM 648 C C . SER A 1 86 ? -3.089 -14.652 2.208 1.00 86.94 86 SER A C 1
ATOM 650 O O . SER A 1 86 ? -3.781 -14.012 1.419 1.00 86.94 86 SER A O 1
ATOM 652 N N . LYS A 1 87 ? -1.929 -14.197 2.692 1.00 86.00 87 LYS A N 1
ATOM 653 C CA . LYS A 1 87 ? -1.325 -12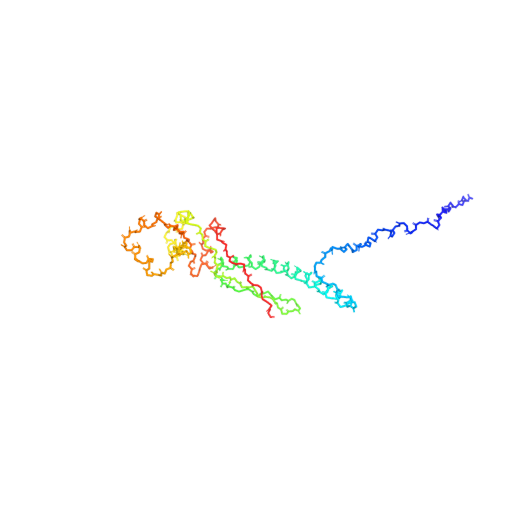.903 2.323 1.00 86.00 87 LYS A CA 1
ATOM 654 C C . LYS A 1 87 ? -0.692 -12.902 0.937 1.00 86.00 87 LYS A C 1
ATOM 656 O O . LYS A 1 87 ? -0.360 -11.836 0.429 1.00 86.00 87 LYS A O 1
ATOM 661 N N . SER A 1 88 ? -0.511 -14.078 0.346 1.00 90.50 88 SER A N 1
ATOM 662 C CA . SER A 1 88 ? 0.114 -14.229 -0.962 1.00 90.50 88 SER A CA 1
ATOM 663 C C . SER A 1 88 ? -0.748 -15.080 -1.884 1.00 90.50 88 SER A C 1
ATOM 665 O O . SER A 1 88 ? -1.300 -16.103 -1.464 1.00 90.50 88 SER A O 1
ATOM 667 N N . LEU A 1 89 ? -0.825 -14.670 -3.147 1.00 91.00 89 LEU A N 1
ATOM 668 C CA . LEU A 1 89 ? -1.475 -15.399 -4.231 1.00 91.00 89 LEU A CA 1
ATOM 669 C C . LEU A 1 89 ? -0.477 -15.572 -5.377 1.00 91.00 89 LEU A C 1
ATOM 671 O O . LEU A 1 89 ? 0.137 -14.602 -5.811 1.00 91.00 89 LEU A O 1
ATOM 675 N N . ASN A 1 90 ? -0.334 -16.799 -5.874 1.00 92.00 90 ASN A N 1
ATOM 676 C CA . ASN A 1 90 ? 0.481 -17.090 -7.051 1.00 92.00 90 ASN A CA 1
ATOM 677 C C . ASN A 1 90 ? -0.434 -17.229 -8.271 1.00 92.00 90 ASN A C 1
ATOM 679 O O . ASN A 1 90 ? -1.385 -18.012 -8.246 1.00 92.00 90 ASN A O 1
ATOM 683 N N . PHE A 1 91 ? -0.116 -16.504 -9.335 1.00 90.38 91 PHE A N 1
ATOM 684 C CA . PHE A 1 91 ? -0.750 -16.584 -10.643 1.00 90.38 91 PHE A CA 1
ATOM 685 C C . PHE A 1 91 ? 0.206 -17.298 -11.584 1.00 90.38 91 PHE A C 1
ATOM 687 O O . PHE A 1 91 ? 1.278 -16.781 -11.883 1.00 90.38 91 PHE A O 1
ATOM 694 N N . ALA A 1 92 ? -0.157 -18.499 -12.028 1.00 90.50 92 ALA A N 1
ATOM 695 C CA . ALA A 1 92 ? 0.668 -19.251 -12.963 1.00 90.50 92 ALA A CA 1
ATOM 696 C C . ALA A 1 92 ? 0.640 -18.599 -14.354 1.00 90.50 92 ALA A C 1
ATOM 698 O O . ALA A 1 92 ? -0.429 -18.262 -14.866 1.00 90.50 92 ALA A O 1
ATOM 699 N N . GLY A 1 93 ? 1.816 -18.453 -14.967 1.00 87.88 93 GLY A N 1
ATOM 700 C CA . GLY A 1 93 ? 1.927 -18.130 -16.383 1.00 87.88 93 GLY A CA 1
ATOM 701 C C . GLY A 1 93 ? 1.602 -19.361 -17.224 1.00 87.88 93 GLY A C 1
ATOM 702 O O . GLY A 1 93 ? 1.854 -20.492 -16.812 1.00 87.88 93 GLY A O 1
ATOM 703 N N . ARG A 1 94 ? 1.036 -19.153 -18.415 1.00 85.25 94 ARG A N 1
ATOM 704 C CA . ARG A 1 94 ? 0.756 -20.260 -19.344 1.00 85.25 94 ARG A CA 1
ATOM 705 C C . ARG A 1 94 ? 2.039 -20.881 -19.896 1.00 85.25 94 ARG A C 1
ATOM 707 O O . ARG A 1 94 ? 2.106 -22.088 -20.085 1.00 85.25 94 ARG A O 1
ATOM 714 N N . GLU A 1 95 ? 3.029 -20.034 -20.155 1.00 85.25 95 GLU A N 1
ATOM 715 C CA . GLU A 1 95 ? 4.279 -20.389 -20.840 1.00 85.25 95 GLU A CA 1
ATOM 716 C C . GLU A 1 95 ? 5.524 -19.884 -20.090 1.00 85.25 95 GLU A C 1
ATOM 718 O O . GLU A 1 95 ? 6.650 -20.149 -20.501 1.00 85.25 95 GLU A O 1
ATOM 723 N N . THR A 1 96 ? 5.344 -19.164 -18.979 1.00 82.31 96 THR A N 1
ATOM 724 C CA . THR A 1 96 ? 6.422 -18.530 -18.209 1.00 82.31 96 THR A CA 1
ATOM 725 C C . THR A 1 96 ? 6.286 -18.814 -16.719 1.00 82.31 96 THR A C 1
ATOM 727 O O . THR A 1 96 ? 5.218 -19.209 -16.238 1.00 82.31 96 THR A O 1
ATOM 730 N N . ALA A 1 97 ? 7.363 -18.550 -15.969 1.00 75.75 97 ALA A N 1
ATOM 731 C CA . ALA A 1 97 ? 7.272 -18.399 -14.525 1.00 75.75 97 ALA A CA 1
ATOM 732 C C . ALA A 1 97 ? 6.244 -17.292 -14.229 1.00 75.75 97 ALA A C 1
ATOM 734 O O . ALA A 1 97 ? 6.220 -16.253 -14.892 1.00 75.75 97 ALA A O 1
ATOM 735 N N . GLY A 1 98 ? 5.280 -17.601 -13.369 1.00 90.31 98 GLY A N 1
ATOM 736 C CA . GLY A 1 98 ? 4.123 -16.751 -13.120 1.00 90.31 98 GLY A CA 1
ATOM 737 C C . GLY A 1 98 ? 4.455 -15.481 -12.336 1.00 90.31 98 GLY A C 1
ATOM 738 O O . GLY A 1 98 ? 5.595 -15.028 -12.281 1.00 90.31 98 GLY A O 1
ATOM 739 N N . VAL A 1 99 ? 3.451 -14.923 -11.667 1.00 92.94 99 VAL A N 1
ATOM 740 C CA . VAL A 1 99 ? 3.634 -13.790 -10.752 1.00 92.94 99 VAL A CA 1
ATOM 741 C C . VAL A 1 99 ? 3.078 -14.105 -9.374 1.00 92.94 99 VAL A C 1
ATOM 743 O O . VAL A 1 99 ? 2.080 -14.810 -9.228 1.00 92.94 99 VAL A O 1
ATOM 746 N N . GLN A 1 100 ? 3.717 -13.569 -8.344 1.00 93.19 100 GLN A N 1
ATOM 747 C CA . GLN A 1 100 ? 3.225 -13.588 -6.978 1.00 93.19 100 GLN A CA 1
ATOM 748 C C . GLN A 1 100 ? 2.718 -12.203 -6.595 1.00 93.19 100 GLN A C 1
ATOM 750 O O . GLN A 1 100 ? 3.441 -11.215 -6.695 1.00 93.19 100 GLN A O 1
ATOM 755 N N . VAL A 1 101 ? 1.489 -12.149 -6.091 1.00 92.88 101 VAL A N 1
ATOM 756 C CA . VAL A 1 101 ? 0.892 -10.959 -5.486 1.00 92.88 101 VAL A CA 1
ATOM 757 C C . VAL A 1 101 ? 0.949 -11.099 -3.973 1.00 92.88 101 VAL A C 1
ATOM 759 O O . VAL A 1 101 ? 0.507 -12.115 -3.434 1.00 92.88 101 VAL A O 1
ATOM 762 N N . ARG A 1 102 ? 1.466 -10.079 -3.281 1.00 91.25 102 ARG A N 1
ATOM 763 C CA . ARG A 1 102 ? 1.550 -10.038 -1.815 1.00 91.25 102 ARG A CA 1
ATOM 764 C C . ARG A 1 102 ? 0.780 -8.852 -1.247 1.00 91.25 102 ARG A C 1
ATOM 766 O O . ARG A 1 102 ? 1.080 -7.700 -1.558 1.00 91.25 102 ARG A O 1
ATOM 773 N N . PHE A 1 103 ? -0.173 -9.144 -0.372 1.00 88.94 103 PHE A N 1
ATOM 774 C CA . PHE A 1 103 ? -0.939 -8.160 0.383 1.00 88.94 103 PHE A CA 1
ATOM 775 C C . PHE A 1 103 ? -0.169 -7.741 1.638 1.00 88.94 103 PHE A C 1
ATOM 777 O O . PHE A 1 103 ? 0.477 -8.557 2.299 1.00 88.94 103 PHE A O 1
ATOM 784 N N . SER A 1 104 ? -0.213 -6.445 1.937 1.00 83.88 104 SER A N 1
ATOM 785 C CA . SER A 1 104 ? 0.503 -5.829 3.053 1.00 83.88 104 SER A CA 1
ATOM 786 C C . SER A 1 104 ? -0.418 -5.636 4.250 1.00 83.88 104 SER A C 1
ATOM 788 O O . SER A 1 104 ? -1.561 -5.230 4.084 1.00 83.88 104 SER A O 1
ATOM 790 N N . ASP A 1 105 ? 0.102 -5.795 5.462 1.00 79.06 105 ASP A N 1
ATOM 791 C CA . ASP A 1 105 ? -0.643 -5.483 6.692 1.00 79.06 105 ASP A CA 1
ATOM 792 C C . ASP A 1 105 ? -0.635 -3.983 7.021 1.00 79.06 105 ASP A C 1
ATOM 794 O O . ASP A 1 105 ? -1.051 -3.563 8.099 1.00 79.06 105 ASP A O 1
ATOM 798 N N . LYS A 1 106 ? -0.097 -3.155 6.121 1.00 80.00 106 LYS A N 1
ATOM 799 C CA . LYS A 1 106 ? -0.039 -1.706 6.294 1.00 80.00 106 LYS A CA 1
ATOM 800 C C . LYS A 1 106 ? -1.327 -1.083 5.785 1.00 80.00 106 LYS A C 1
ATOM 802 O O . LYS A 1 106 ? -1.639 -1.175 4.599 1.00 80.00 106 LYS A O 1
ATOM 807 N N . PHE A 1 107 ? -2.012 -0.387 6.675 1.00 80.81 107 PHE A N 1
ATOM 808 C CA . PHE A 1 107 ? -3.210 0.384 6.381 1.00 80.81 107 PHE A CA 1
ATOM 809 C C . PHE A 1 107 ? -2.949 1.860 6.660 1.00 80.81 107 PHE A C 1
ATOM 811 O O . PHE A 1 107 ? -2.131 2.204 7.518 1.00 80.81 107 PHE A O 1
ATOM 818 N N . SER A 1 108 ? -3.632 2.728 5.919 1.00 79.25 108 SER A N 1
ATOM 819 C CA . SER A 1 108 ? -3.637 4.158 6.194 1.00 79.25 108 SER A CA 1
ATOM 820 C C . SER A 1 108 ? -4.173 4.437 7.592 1.00 79.25 108 SER A C 1
ATOM 822 O O . SER A 1 108 ? -5.099 3.783 8.074 1.00 79.25 108 SER A O 1
ATOM 824 N N . VAL A 1 109 ? -3.569 5.436 8.220 1.00 81.00 109 VAL A N 1
ATOM 825 C CA . VAL A 1 109 ? -4.022 5.982 9.490 1.00 81.00 109 VAL A CA 1
ATOM 826 C C . VAL A 1 109 ? -5.292 6.793 9.251 1.00 81.00 109 VAL A C 1
ATOM 828 O O . VAL A 1 109 ? -5.402 7.480 8.233 1.00 81.00 109 VAL A O 1
ATOM 831 N N . LEU A 1 110 ? -6.257 6.685 10.160 1.00 81.38 110 LEU A N 1
ATOM 832 C CA . LEU A 1 110 ? -7.532 7.384 10.060 1.00 81.38 110 LEU A CA 1
ATOM 833 C C . LEU A 1 110 ? -7.562 8.651 10.925 1.00 81.38 110 LEU A C 1
ATOM 835 O O . LEU A 1 110 ? -6.983 8.648 12.019 1.00 81.38 110 LEU A O 1
ATOM 839 N N . PRO A 1 111 ? -8.289 9.700 10.489 1.00 78.62 111 PRO A N 1
ATOM 840 C CA . PRO A 1 111 ? -8.537 10.886 11.304 1.00 78.62 111 PRO A CA 1
ATOM 841 C C . PRO A 1 111 ? -9.293 10.550 12.594 1.00 78.62 111 PRO A C 1
ATOM 843 O O . PRO A 1 111 ? -10.180 9.687 12.579 1.00 78.62 111 PRO A O 1
ATOM 846 N N . ALA A 1 112 ? -9.011 11.293 13.671 1.00 75.81 112 ALA A N 1
ATOM 847 C CA . ALA A 1 112 ? -9.695 11.171 14.964 1.00 75.81 112 ALA A CA 1
ATOM 848 C C . ALA A 1 112 ? -11.224 11.210 14.856 1.00 75.81 112 ALA A C 1
ATOM 850 O O . ALA A 1 112 ? -11.906 10.470 15.558 1.00 75.81 112 ALA A O 1
ATOM 851 N N . GLU A 1 113 ? -11.764 12.042 13.963 1.00 80.31 113 GLU A N 1
ATOM 852 C CA . GLU A 1 113 ? -13.209 12.226 13.774 1.00 80.31 113 GLU A CA 1
ATOM 853 C C . GLU A 1 113 ? -13.927 10.913 13.420 1.00 80.31 113 GLU A C 1
ATOM 855 O O . GLU A 1 113 ? -15.075 10.695 13.802 1.00 80.31 113 GLU A O 1
ATOM 860 N N . THR A 1 114 ? -13.219 9.982 12.773 1.00 83.19 114 THR A N 1
ATOM 861 C CA . THR A 1 114 ? -13.746 8.664 12.387 1.00 83.19 114 THR A CA 1
ATOM 862 C C . THR A 1 114 ? -13.966 7.743 13.593 1.00 83.19 114 THR A C 1
ATOM 864 O O . THR A 1 114 ? -14.675 6.742 13.490 1.00 83.19 114 THR A O 1
ATOM 867 N N . LYS A 1 115 ? -13.371 8.053 14.755 1.00 83.38 115 LYS A N 1
ATOM 868 C CA . LYS A 1 115 ? -13.438 7.221 15.964 1.00 83.38 115 LYS A CA 1
ATOM 869 C C . LYS A 1 115 ? -14.869 6.985 16.428 1.00 83.38 115 LYS A C 1
ATOM 871 O O . LYS A 1 115 ? -15.201 5.844 16.745 1.00 83.38 115 LYS A O 1
ATOM 876 N N . ASN A 1 116 ? -15.696 8.029 16.483 1.00 83.69 116 ASN A N 1
ATOM 877 C CA . ASN A 1 116 ? -17.055 7.917 17.019 1.00 83.69 116 ASN A CA 1
ATOM 878 C C . ASN A 1 116 ? -17.881 6.956 16.161 1.00 83.69 116 ASN A C 1
ATOM 880 O O . ASN A 1 116 ? -18.395 5.968 16.677 1.00 83.69 116 ASN A O 1
ATOM 884 N N . THR A 1 117 ? -17.854 7.140 14.840 1.00 85.88 117 THR A N 1
ATOM 885 C CA . THR A 1 117 ? -18.513 6.250 13.875 1.00 85.88 117 THR A CA 1
ATOM 886 C C . THR A 1 117 ? -18.028 4.801 13.987 1.00 85.88 117 THR A C 1
ATOM 888 O O . THR A 1 117 ? -18.828 3.864 13.961 1.00 85.88 117 THR A O 1
ATOM 891 N N . LEU A 1 118 ? -16.713 4.589 14.134 1.00 85.75 118 LEU A N 1
ATOM 892 C CA . LEU A 1 118 ? -16.139 3.248 14.284 1.00 85.75 118 LEU A CA 1
ATOM 893 C C . LEU A 1 118 ? -16.520 2.597 15.615 1.00 85.75 118 LEU A C 1
ATOM 895 O O . LEU A 1 118 ? -16.790 1.399 15.646 1.00 85.75 118 LEU A O 1
ATOM 899 N N . THR A 1 119 ? -16.562 3.370 16.698 1.00 87.12 119 THR A N 1
ATOM 900 C CA . THR A 1 119 ? -16.935 2.879 18.031 1.00 87.12 119 THR A CA 1
ATOM 901 C C . THR A 1 119 ? -18.419 2.525 18.076 1.00 87.12 119 THR A C 1
ATOM 903 O O . THR A 1 119 ? -18.768 1.459 18.572 1.00 87.12 119 THR A O 1
ATOM 906 N N . GLU A 1 120 ? -19.286 3.356 17.494 1.00 88.19 120 GLU A N 1
ATOM 907 C CA . GLU A 1 120 ? -20.724 3.082 17.370 1.00 88.19 120 GLU A CA 1
ATOM 908 C C . GLU A 1 120 ? -21.000 1.825 16.539 1.00 88.19 120 GLU A C 1
ATOM 910 O O . GLU A 1 120 ? -21.844 1.010 16.903 1.00 88.19 120 GLU A O 1
ATOM 915 N N . THR A 1 121 ? -20.261 1.632 15.442 1.00 87.00 121 THR A N 1
ATOM 916 C CA . THR A 1 121 ? -20.492 0.498 14.535 1.00 87.00 121 THR A CA 1
ATOM 917 C C . THR A 1 121 ? -19.911 -0.814 15.067 1.00 87.00 121 THR A C 1
ATOM 919 O O . THR A 1 121 ? -20.498 -1.877 14.870 1.00 87.00 121 THR A O 1
ATOM 922 N N . LEU A 1 122 ? -18.735 -0.770 15.700 1.00 85.12 122 LEU A N 1
ATOM 923 C CA . LEU A 1 122 ? -17.991 -1.970 16.104 1.00 85.12 122 LEU A CA 1
ATOM 924 C C . LEU A 1 122 ? -18.142 -2.310 17.593 1.00 85.12 122 LEU A C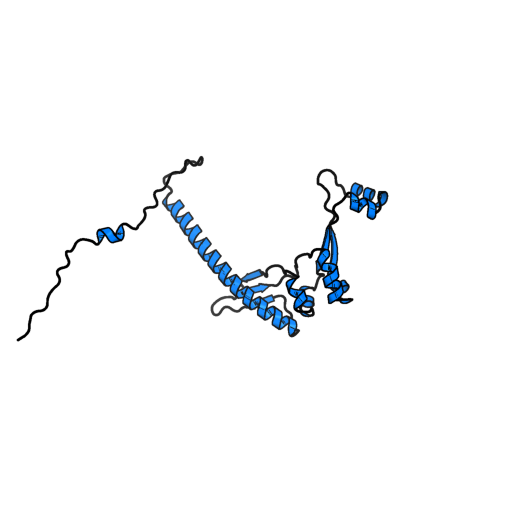 1
ATOM 926 O O . LEU A 1 122 ? -17.807 -3.430 17.990 1.00 85.12 122 LEU A O 1
ATOM 930 N N . GLY A 1 123 ? -18.625 -1.374 18.413 1.00 88.12 123 GLY A N 1
ATOM 931 C CA . GLY A 1 123 ? -18.796 -1.545 19.853 1.00 88.12 123 GLY A CA 1
ATOM 932 C C . GLY A 1 123 ? -17.514 -2.033 20.531 1.00 88.12 123 GLY A C 1
ATOM 933 O O . GLY A 1 123 ? -16.426 -1.496 20.322 1.00 88.12 123 GLY A O 1
ATOM 934 N N . GLU A 1 124 ? -17.626 -3.115 21.302 1.00 84.19 124 GLU A N 1
ATOM 935 C CA . GLU A 1 124 ? -16.511 -3.722 22.043 1.00 84.19 124 GLU A CA 1
ATOM 936 C C . GLU A 1 124 ? -15.356 -4.208 21.150 1.00 84.19 124 GLU A C 1
ATOM 938 O O . GLU A 1 124 ? -14.206 -4.271 21.594 1.00 84.19 124 GLU A O 1
ATOM 943 N N . ARG A 1 125 ? -15.621 -4.512 19.870 1.00 82.31 125 ARG A N 1
ATOM 944 C CA . ARG A 1 125 ? -14.575 -4.950 18.932 1.00 82.31 125 ARG A CA 1
ATOM 945 C C . ARG A 1 125 ? -13.629 -3.818 18.547 1.00 82.31 125 ARG A C 1
ATOM 947 O O . ARG A 1 125 ? -12.493 -4.094 18.174 1.00 82.31 125 ARG A O 1
ATOM 954 N N . TYR A 1 126 ? -14.043 -2.557 18.691 1.00 85.25 126 TYR A N 1
ATOM 955 C CA . TYR A 1 126 ? -13.208 -1.404 18.350 1.00 85.25 126 TYR A CA 1
ATOM 956 C C . TYR A 1 126 ? -11.841 -1.462 19.048 1.00 85.25 126 TYR A C 1
ATOM 958 O O . TYR A 1 126 ? -10.803 -1.432 18.389 1.00 85.25 126 TYR A O 1
ATOM 966 N N . GLY A 1 127 ? -11.833 -1.652 20.372 1.00 80.81 127 GLY A N 1
ATOM 967 C CA . GLY A 1 127 ? -10.601 -1.709 21.165 1.00 80.81 127 GLY A CA 1
ATOM 968 C C . GLY A 1 127 ? -9.730 -2.936 20.878 1.00 80.81 127 GLY A C 1
ATOM 969 O O . GLY A 1 127 ? -8.527 -2.915 21.136 1.00 80.81 127 GLY A O 1
ATOM 970 N N . GLN A 1 128 ? -10.298 -4.002 20.308 1.00 81.75 128 GLN A N 1
ATOM 971 C CA . GLN A 1 128 ? -9.544 -5.186 19.886 1.00 81.75 128 GLN A CA 1
ATOM 972 C C . GLN A 1 128 ? -8.840 -4.960 18.546 1.00 81.75 128 GLN A C 1
ATOM 974 O O . GLN A 1 128 ? -7.804 -5.570 18.289 1.00 81.75 128 GLN A O 1
ATOM 979 N N . THR A 1 129 ? -9.376 -4.070 17.709 1.00 80.62 129 THR A N 1
ATOM 980 C CA . THR A 1 129 ? -8.964 -3.942 16.310 1.00 80.62 129 THR A CA 1
ATOM 981 C C . THR A 1 129 ? -8.202 -2.652 15.991 1.00 80.62 129 THR A C 1
ATOM 983 O O . THR A 1 129 ? -7.378 -2.637 15.074 1.00 80.62 129 THR A O 1
ATOM 986 N N . PHE A 1 130 ? -8.411 -1.596 16.775 1.00 82.69 130 PHE A N 1
ATOM 987 C CA . PHE A 1 130 ? -7.774 -0.294 16.588 1.00 82.69 130 PHE A CA 1
ATOM 988 C C . PHE A 1 130 ? -6.959 0.124 17.810 1.00 82.69 130 PHE A C 1
ATOM 990 O O . PHE A 1 130 ? -7.242 -0.272 18.943 1.00 82.69 130 PHE A O 1
ATOM 997 N N . GLU A 1 131 ? -5.924 0.921 17.565 1.00 81.62 131 GLU A N 1
ATOM 998 C CA . GLU A 1 131 ? -5.149 1.630 18.579 1.00 81.62 131 GLU A CA 1
ATOM 999 C C . GLU A 1 131 ? -5.161 3.136 18.292 1.00 81.62 131 GLU A C 1
ATOM 1001 O O . GLU A 1 131 ? -5.129 3.569 17.138 1.00 81.62 131 GLU A O 1
ATOM 1006 N N . GLU A 1 132 ? -5.224 3.940 19.350 1.00 76.31 132 GLU A N 1
ATOM 1007 C CA . GLU A 1 132 ? -5.049 5.387 19.248 1.00 76.31 132 GLU A CA 1
ATOM 1008 C C . GLU A 1 132 ? -3.563 5.720 19.337 1.00 76.31 132 GLU A C 1
ATOM 1010 O O . GLU A 1 132 ? -2.890 5.374 20.309 1.00 76.31 132 GLU A O 1
ATOM 1015 N N . VAL A 1 133 ? -3.061 6.425 18.332 1.00 70.75 133 VAL A N 1
ATOM 1016 C CA . VAL A 1 133 ? -1.706 6.962 18.293 1.00 70.75 133 VAL A CA 1
ATOM 1017 C C . VAL A 1 133 ? -1.817 8.477 18.392 1.00 70.75 133 VAL A C 1
ATOM 1019 O O . VAL A 1 133 ? -2.485 9.118 17.585 1.00 70.75 133 VAL A O 1
ATOM 1022 N N . ARG A 1 134 ? -1.186 9.063 19.408 1.00 58.72 134 ARG A N 1
ATOM 1023 C CA . ARG A 1 134 ? -1.110 10.519 19.566 1.00 58.72 134 ARG A CA 1
ATOM 1024 C C . ARG A 1 134 ? 0.234 10.981 19.030 1.00 58.72 134 ARG A C 1
ATOM 1026 O O . ARG A 1 134 ? 1.262 10.627 19.606 1.00 58.72 134 ARG A O 1
ATOM 1033 N N . THR A 1 135 ? 0.223 11.750 17.947 1.00 58.75 135 THR A N 1
ATOM 1034 C CA . THR A 1 135 ? 1.444 12.329 17.384 1.00 58.75 135 THR A CA 1
ATOM 1035 C C . THR A 1 135 ? 1.538 13.783 17.821 1.00 58.75 135 THR A C 1
ATOM 1037 O O . THR A 1 135 ? 0.676 14.602 17.517 1.00 58.75 135 THR A O 1
ATOM 1040 N N . LEU A 1 136 ? 2.595 14.096 18.564 1.00 51.59 136 LEU A N 1
ATOM 1041 C CA . LEU A 1 136 ? 2.922 15.453 18.986 1.00 51.59 136 LEU A CA 1
ATOM 1042 C C . LEU A 1 136 ? 3.975 15.990 18.020 1.00 51.59 136 LEU A C 1
ATOM 1044 O O . LEU A 1 136 ? 5.131 15.572 18.071 1.00 51.59 136 LEU A O 1
ATOM 1048 N N . THR A 1 137 ? 3.583 16.873 17.104 1.00 52.19 137 THR A N 1
ATOM 1049 C CA . THR A 1 137 ? 4.540 17.537 16.211 1.00 52.19 137 THR A CA 1
ATOM 1050 C C . THR A 1 137 ? 4.906 18.893 16.786 1.00 52.19 137 THR A C 1
ATOM 1052 O O . THR A 1 137 ? 4.078 19.793 16.900 1.00 52.19 137 THR A O 1
ATOM 1055 N N . LEU A 1 138 ? 6.170 19.035 17.170 1.00 49.44 138 LEU A N 1
ATOM 1056 C CA . LEU A 1 138 ? 6.693 20.275 17.718 1.00 49.44 138 LEU A CA 1
ATOM 1057 C C . LEU A 1 138 ? 7.252 21.150 16.599 1.00 49.44 138 LEU A C 1
ATOM 1059 O O . LEU A 1 138 ? 7.876 20.661 15.654 1.00 49.44 138 LEU A O 1
ATOM 1063 N N . LYS A 1 139 ? 7.026 22.463 16.699 1.00 53.81 139 LYS A N 1
ATOM 1064 C CA . LYS A 1 139 ? 7.649 23.428 15.789 1.00 53.81 139 LYS A CA 1
ATOM 1065 C C . LYS A 1 139 ? 9.168 23.317 15.941 1.00 53.81 139 LYS A C 1
ATOM 1067 O O . LYS A 1 139 ? 9.677 23.404 17.053 1.00 53.81 139 LYS A O 1
ATOM 1072 N N . GLN A 1 140 ? 9.864 23.135 14.817 1.00 49.94 140 GLN A N 1
ATOM 1073 C CA . GLN A 1 140 ? 11.273 22.715 14.712 1.00 49.94 140 GLN A CA 1
ATOM 1074 C C . GLN A 1 140 ? 12.294 23.553 15.498 1.00 49.94 140 GLN A C 1
ATOM 1076 O O . GLN A 1 140 ? 13.447 23.152 15.617 1.00 49.94 140 GLN A O 1
ATOM 1081 N N . GLU A 1 141 ? 11.912 24.714 16.019 1.00 54.12 141 GLU A N 1
ATOM 1082 C CA . GLU A 1 141 ? 12.862 25.687 16.541 1.00 54.12 141 GLU A CA 1
ATOM 1083 C C . GLU A 1 141 ? 13.403 25.347 17.935 1.00 54.12 141 GLU A C 1
ATOM 1085 O O . GLU A 1 141 ? 14.504 25.795 18.249 1.00 54.12 141 GLU A O 1
ATOM 1090 N N . LYS A 1 142 ? 12.708 24.543 18.757 1.00 54.72 142 LYS A N 1
ATOM 1091 C CA . LYS A 1 142 ? 13.207 24.110 20.078 1.00 54.72 142 LYS A CA 1
ATOM 1092 C C . LYS A 1 142 ? 12.550 22.817 20.543 1.00 54.72 142 LYS A C 1
ATOM 1094 O O . LYS A 1 142 ? 11.472 22.884 21.127 1.00 54.72 142 LYS A O 1
ATOM 1099 N N . THR A 1 143 ? 13.206 21.669 20.346 1.00 53.53 143 THR A N 1
ATOM 1100 C CA . THR A 1 143 ? 12.720 20.432 20.969 1.00 53.53 143 THR A CA 1
ATOM 1101 C C . THR A 1 143 ? 13.751 19.337 21.172 1.00 53.53 143 THR A C 1
ATOM 1103 O O . THR A 1 143 ? 14.146 18.656 20.231 1.00 53.53 143 THR A O 1
ATOM 1106 N N . ASP A 1 144 ? 14.105 19.138 22.436 1.00 59.50 144 ASP A N 1
ATOM 1107 C CA . ASP A 1 144 ? 14.700 17.928 22.993 1.00 59.50 144 ASP A CA 1
ATOM 1108 C C . ASP A 1 144 ? 13.697 17.242 23.945 1.00 59.50 144 ASP A C 1
ATOM 1110 O O . ASP A 1 144 ? 12.792 17.879 24.494 1.00 59.50 144 ASP A O 1
ATOM 1114 N N . ASP A 1 145 ? 13.843 15.927 24.121 1.00 54.09 145 ASP A N 1
ATOM 1115 C CA . ASP A 1 145 ? 12.898 15.078 24.863 1.00 54.09 145 ASP A CA 1
ATOM 1116 C C . ASP A 1 145 ? 12.757 15.455 26.351 1.00 54.09 145 ASP A C 1
ATOM 1118 O O . ASP A 1 145 ? 11.702 15.227 26.956 1.00 54.09 145 ASP A O 1
ATOM 1122 N N . GLU A 1 146 ? 13.788 16.064 26.947 1.00 62.88 146 GLU A N 1
ATOM 1123 C CA . GLU A 1 146 ? 13.748 16.546 28.333 1.00 62.88 146 GLU A CA 1
ATOM 1124 C C . GLU A 1 146 ? 12.838 17.769 28.469 1.00 62.88 146 GLU A C 1
ATOM 1126 O O . GLU A 1 146 ? 12.001 17.825 29.376 1.00 62.88 146 GLU A O 1
ATOM 1131 N N . SER A 1 147 ? 12.922 18.701 27.520 1.00 63.66 147 SER A N 1
ATOM 1132 C CA . SER A 1 147 ? 12.057 19.880 27.459 1.00 63.66 147 SER A CA 1
ATOM 1133 C C . SER A 1 147 ? 10.575 19.511 27.290 1.00 63.66 147 SER A C 1
ATOM 1135 O O . SER A 1 147 ? 9.705 20.138 27.898 1.00 63.66 147 SER A O 1
ATOM 1137 N N . ILE A 1 148 ? 10.269 18.456 26.523 1.00 62.78 148 ILE A N 1
ATOM 1138 C CA . ILE A 1 148 ? 8.892 17.970 26.310 1.00 62.78 148 ILE A CA 1
ATOM 1139 C C . ILE A 1 148 ? 8.313 17.375 27.598 1.00 62.78 148 ILE A C 1
ATOM 1141 O O . ILE A 1 148 ? 7.191 17.711 27.986 1.00 62.78 148 ILE A O 1
ATOM 1145 N N . ARG A 1 149 ? 9.074 16.508 28.282 1.00 66.19 149 ARG A N 1
ATOM 1146 C CA . ARG A 1 149 ? 8.644 15.908 29.557 1.00 66.19 149 ARG A CA 1
ATOM 1147 C C . ARG A 1 149 ? 8.436 16.962 30.634 1.00 66.19 149 ARG A C 1
ATOM 1149 O O . ARG A 1 149 ? 7.410 16.938 31.310 1.00 66.19 149 ARG A O 1
ATOM 1156 N N . PHE A 1 150 ? 9.362 17.912 30.739 1.00 67.94 150 PHE A N 1
ATOM 1157 C CA . PHE A 1 150 ? 9.263 19.007 31.696 1.00 67.94 150 PHE A CA 1
ATOM 1158 C C . PHE A 1 150 ? 7.980 19.825 31.497 1.00 67.94 150 PHE A C 1
ATOM 1160 O O . PHE A 1 150 ? 7.277 20.112 32.463 1.00 67.94 150 PHE A O 1
ATOM 1167 N N . LEU A 1 151 ? 7.638 20.172 30.252 1.00 66.56 151 LEU A N 1
ATOM 1168 C CA . LEU A 1 151 ? 6.442 20.963 29.948 1.00 66.56 151 LEU A CA 1
ATOM 1169 C C . LEU A 1 151 ? 5.135 20.195 30.202 1.00 66.56 151 LEU A C 1
ATOM 1171 O O . LEU A 1 151 ? 4.180 20.789 30.702 1.00 66.56 151 LEU A O 1
ATOM 1175 N N . LEU A 1 152 ? 5.101 18.888 29.919 1.00 67.50 152 LEU A N 1
ATOM 1176 C CA . LEU A 1 152 ? 3.957 18.015 30.217 1.00 67.50 152 LEU A CA 1
ATOM 1177 C C . LEU A 1 152 ? 3.670 17.924 31.721 1.00 67.50 152 LEU A C 1
ATOM 1179 O O . LEU A 1 152 ? 2.516 18.039 32.134 1.00 67.50 152 LEU A O 1
ATOM 1183 N N . GLU A 1 153 ? 4.711 17.754 32.539 1.00 74.94 153 GLU A N 1
ATOM 1184 C CA . GLU A 1 153 ? 4.575 17.680 33.998 1.00 74.94 153 GLU A CA 1
ATOM 1185 C C . GLU A 1 153 ? 4.189 19.026 34.622 1.00 74.94 153 GLU A C 1
ATOM 1187 O O . GLU A 1 153 ? 3.445 19.062 35.601 1.00 74.94 153 GLU A O 1
ATOM 1192 N N . ARG A 1 154 ? 4.676 20.144 34.064 1.00 75.00 154 ARG A N 1
ATOM 1193 C CA . ARG A 1 154 ? 4.458 21.484 34.635 1.00 75.00 154 ARG A CA 1
ATOM 1194 C C . ARG A 1 154 ? 3.097 22.083 34.297 1.00 75.00 154 ARG A C 1
ATOM 1196 O O . ARG A 1 154 ? 2.515 22.766 35.133 1.00 75.00 154 ARG A O 1
ATOM 1203 N N . LEU A 1 155 ? 2.644 21.908 33.056 1.00 69.38 155 LEU A N 1
ATOM 1204 C CA . LEU A 1 155 ? 1.444 22.574 32.539 1.00 69.38 155 LEU A CA 1
ATOM 1205 C C . LEU A 1 155 ? 0.193 21.711 32.715 1.00 69.38 155 LEU A C 1
ATOM 1207 O O . LEU A 1 155 ? -0.919 22.232 32.745 1.00 69.38 155 LEU A O 1
ATOM 1211 N N . GLY A 1 156 ? 0.367 20.397 32.855 1.00 67.69 156 GLY A N 1
ATOM 1212 C CA . GLY A 1 156 ? -0.735 19.452 32.793 1.00 67.69 156 GLY A CA 1
ATOM 1213 C C . GLY A 1 156 ? -1.267 19.288 31.359 1.00 67.69 156 GLY A C 1
ATOM 1214 O O . GLY A 1 156 ? -1.099 20.166 30.506 1.00 67.69 156 GLY A O 1
ATOM 1215 N N . PRO A 1 157 ? -1.914 18.150 31.062 1.00 62.91 157 PRO A N 1
ATOM 1216 C CA . PRO A 1 157 ? -2.298 17.780 29.698 1.00 62.91 157 PRO A CA 1
ATOM 1217 C C . PRO A 1 157 ? -3.266 18.776 29.036 1.00 62.91 157 PRO A C 1
ATOM 1219 O O . PRO A 1 157 ? -3.218 18.956 27.822 1.00 62.91 157 PRO A O 1
ATOM 1222 N N . GLU A 1 158 ? -4.107 19.448 29.823 1.00 63.06 158 GLU A N 1
ATOM 1223 C CA . GLU A 1 158 ? -5.133 20.381 29.337 1.00 63.06 158 GLU A CA 1
ATOM 1224 C C . GLU A 1 158 ? -4.553 21.721 28.868 1.00 63.06 158 GLU A C 1
ATOM 1226 O O . GLU A 1 158 ? -4.950 22.230 27.823 1.00 63.06 158 GLU A O 1
ATOM 1231 N N . VAL A 1 159 ? -3.591 22.285 29.608 1.00 60.19 159 VAL A N 1
ATOM 1232 C CA . VAL A 1 159 ? -2.934 23.552 29.241 1.00 60.19 159 VAL A CA 1
ATOM 1233 C C . VAL A 1 159 ? -1.874 23.306 28.172 1.00 60.19 159 VAL A C 1
ATOM 1235 O O . VAL A 1 159 ? -1.708 24.122 27.272 1.00 60.19 159 VAL A O 1
ATOM 1238 N N . PHE A 1 160 ? -1.204 22.151 28.204 1.00 64.19 160 PHE A N 1
ATOM 1239 C CA . PHE A 1 160 ? -0.275 21.739 27.154 1.00 64.19 160 PHE A CA 1
ATOM 1240 C C . PHE A 1 160 ? -0.975 21.703 25.781 1.00 64.19 160 PHE A C 1
ATOM 1242 O O . PHE A 1 160 ? -0.504 22.318 24.828 1.00 64.19 160 PHE A O 1
ATOM 1249 N N . ALA A 1 161 ? -2.170 21.114 25.688 1.00 58.38 161 ALA A N 1
ATOM 1250 C CA . ALA A 1 161 ? -2.954 21.079 24.449 1.00 58.38 161 ALA A CA 1
ATOM 1251 C C . ALA A 1 161 ? -3.369 22.466 23.895 1.00 58.38 161 ALA A C 1
ATOM 1253 O O . ALA A 1 161 ? -3.808 22.549 22.753 1.00 58.38 161 ALA A O 1
ATOM 1254 N N . GLN A 1 162 ? -3.225 23.557 24.663 1.00 55.56 162 GLN A N 1
ATOM 1255 C CA . GLN A 1 162 ? -3.492 24.926 24.189 1.00 55.56 162 GLN A CA 1
ATOM 1256 C C . GLN A 1 162 ? -2.307 25.542 23.430 1.00 55.56 162 GLN A C 1
ATOM 1258 O O . GLN A 1 162 ? -2.498 26.465 22.640 1.00 55.56 162 GLN A O 1
ATOM 1263 N N . PHE A 1 163 ? -1.086 25.049 23.663 1.00 49.53 163 PHE A N 1
ATOM 1264 C CA . PHE A 1 163 ? 0.142 25.549 23.029 1.00 49.53 163 PHE A CA 1
ATOM 1265 C C . PHE A 1 163 ? 0.672 24.624 21.930 1.00 49.53 163 PHE A C 1
ATOM 1267 O O . PHE A 1 163 ? 1.509 25.041 21.126 1.00 49.53 163 PHE A O 1
ATOM 1274 N N . PHE A 1 164 ? 0.188 23.383 21.890 1.00 57.50 164 PHE A N 1
ATOM 1275 C CA . PHE A 1 164 ? 0.641 22.349 20.970 1.00 57.50 164 PHE A CA 1
ATOM 1276 C C . PHE A 1 164 ? -0.530 21.812 20.153 1.00 57.50 164 PHE A C 1
ATOM 1278 O O . PHE A 1 164 ? -1.594 21.513 20.688 1.00 57.50 164 PHE A O 1
ATOM 1285 N N . GLU A 1 165 ? -0.317 21.663 18.849 1.00 53.66 165 GLU A N 1
ATOM 1286 C CA . GLU A 1 165 ? -1.273 21.000 17.969 1.00 53.66 165 GLU A CA 1
ATOM 1287 C C . GLU A 1 165 ? -1.161 19.488 18.202 1.00 53.66 165 GLU A C 1
ATOM 1289 O O . GLU A 1 165 ? -0.156 18.856 17.869 1.00 53.66 165 GLU A O 1
ATOM 1294 N N . VAL A 1 166 ? -2.159 18.923 18.882 1.00 55.34 166 VAL A N 1
ATOM 1295 C CA . VAL A 1 166 ? -2.217 17.492 19.188 1.00 55.34 166 VAL A CA 1
ATOM 1296 C C . VAL A 1 166 ? -3.035 16.807 18.104 1.00 55.34 166 VAL A C 1
ATOM 1298 O O . VAL A 1 166 ? -4.262 16.888 18.104 1.00 55.34 166 VAL A O 1
ATOM 1301 N N . GLU A 1 167 ? -2.366 16.097 17.199 1.00 55.88 167 GLU A N 1
ATOM 1302 C CA . GLU A 1 167 ? -3.056 15.263 16.221 1.00 55.88 167 GLU A CA 1
ATOM 1303 C C . GLU A 1 167 ? -3.279 13.862 16.811 1.00 55.88 167 GLU A C 1
ATOM 1305 O O . GLU A 1 167 ? -2.338 13.114 17.105 1.00 55.88 167 GLU A O 1
ATOM 1310 N N . VAL A 1 168 ? -4.549 13.504 17.021 1.00 54.16 168 VAL A N 1
ATOM 1311 C CA . VAL A 1 168 ? -4.940 12.146 17.417 1.00 54.16 168 VAL A CA 1
ATOM 1312 C C . VAL A 1 168 ? -5.250 11.353 16.155 1.00 54.16 168 VAL A C 1
ATOM 1314 O O . VAL A 1 168 ? -6.048 11.759 15.315 1.00 54.16 168 VAL A O 1
ATOM 1317 N N . GLN A 1 169 ? -4.614 10.203 16.026 1.00 66.56 169 GLN A N 1
ATOM 1318 C CA . GLN A 1 169 ? -4.687 9.356 14.852 1.00 66.56 169 GLN A CA 1
ATOM 1319 C C . GLN A 1 169 ? -5.120 7.948 15.262 1.00 66.56 169 GLN A C 1
ATOM 1321 O O . GLN A 1 169 ? -4.685 7.422 16.285 1.00 66.56 169 GLN A O 1
ATOM 1326 N N . VAL A 1 170 ? -5.991 7.316 14.475 1.00 72.38 170 VAL A N 1
ATOM 1327 C CA . VAL A 1 170 ? -6.430 5.935 14.727 1.00 72.38 170 VAL A CA 1
ATOM 1328 C C . VAL A 1 170 ? -5.693 5.010 13.773 1.00 72.38 170 VAL A C 1
ATOM 1330 O O . VAL A 1 170 ? -5.780 5.161 12.553 1.00 72.38 170 VAL A O 1
ATOM 1333 N N . LYS A 1 171 ? -4.974 4.032 14.322 1.00 75.62 171 LYS A N 1
ATOM 1334 C CA . LYS A 1 171 ? -4.186 3.079 13.545 1.00 75.62 171 LYS A CA 1
ATOM 1335 C C . LYS A 1 171 ? -4.740 1.658 13.698 1.00 75.62 171 LYS A C 1
ATOM 1337 O O . LYS A 1 171 ? -5.103 1.251 14.802 1.00 75.62 171 LYS A O 1
ATOM 1342 N N . PRO A 1 172 ? -4.811 0.878 12.610 1.00 80.25 172 PRO A N 1
ATOM 1343 C CA . PRO A 1 172 ? -5.148 -0.537 12.704 1.00 80.25 172 PRO A CA 1
ATOM 1344 C C . PRO A 1 172 ? -4.055 -1.351 13.406 1.00 80.25 172 PRO A C 1
ATOM 1346 O O . PRO A 1 172 ? -2.863 -1.143 13.163 1.00 80.25 172 PRO A O 1
ATOM 1349 N N . LYS A 1 173 ? -4.462 -2.298 14.256 1.00 79.94 173 LYS A N 1
ATOM 1350 C CA . LYS A 1 173 ? -3.546 -3.203 14.967 1.00 79.94 173 LYS A CA 1
ATOM 1351 C C . LYS A 1 173 ? -2.961 -4.288 14.047 1.00 79.94 173 LYS A C 1
ATOM 1353 O O . LYS A 1 173 ? -3.534 -4.587 12.996 1.00 79.94 173 LYS A O 1
ATOM 1358 N N . PRO A 1 174 ? -1.847 -4.940 14.436 1.00 75.44 174 PRO A N 1
ATOM 1359 C CA . PRO A 1 174 ? -1.364 -6.135 13.745 1.00 75.44 174 PRO A CA 1
ATOM 1360 C C . PRO A 1 174 ? -2.464 -7.205 13.620 1.00 75.44 174 PRO A C 1
ATOM 1362 O O . PRO A 1 174 ? -3.158 -7.48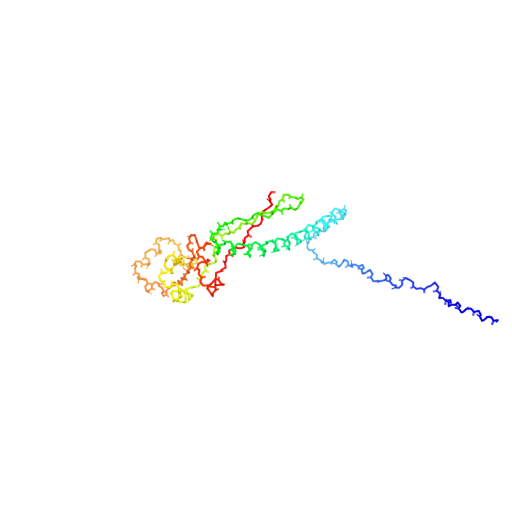8 14.594 1.00 75.44 174 PRO A O 1
ATOM 1365 N N . GLY A 1 175 ? -2.626 -7.800 12.433 1.00 77.31 175 GLY A N 1
ATOM 1366 C CA . GLY A 1 175 ? -3.696 -8.771 12.146 1.00 77.31 175 GLY A CA 1
ATOM 1367 C C . GLY A 1 175 ? -4.974 -8.170 11.539 1.00 77.31 175 GLY A C 1
ATOM 1368 O O . GLY A 1 175 ? -5.924 -8.904 11.248 1.00 77.31 175 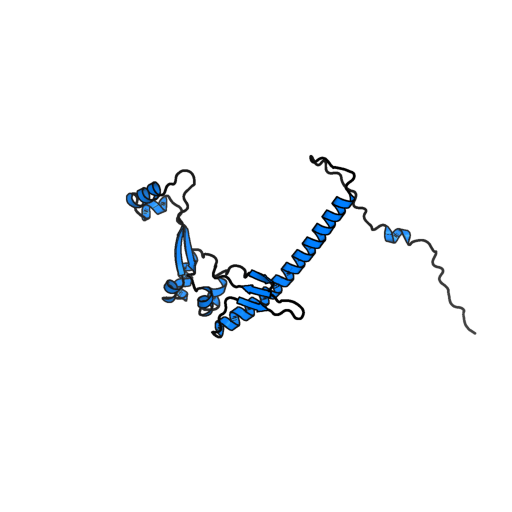GLY A O 1
ATOM 1369 N N . PHE A 1 176 ? -5.010 -6.848 11.322 1.00 84.31 176 PHE A N 1
ATOM 1370 C CA . PHE A 1 176 ? -6.143 -6.163 10.690 1.00 84.31 176 PHE A CA 1
ATOM 1371 C C . PHE A 1 176 ? -6.441 -6.651 9.265 1.00 84.31 176 PHE A C 1
ATOM 1373 O O . PHE A 1 176 ? -7.590 -6.641 8.831 1.00 84.31 176 PHE A O 1
ATOM 1380 N N . ASP A 1 177 ? -5.419 -7.138 8.563 1.00 80.75 177 ASP A N 1
ATOM 1381 C CA . ASP A 1 177 ? -5.490 -7.709 7.219 1.00 80.75 177 ASP A CA 1
ATOM 1382 C C . ASP A 1 177 ? -6.530 -8.826 7.096 1.00 80.75 177 ASP A C 1
ATOM 1384 O O . ASP A 1 177 ? -7.232 -8.898 6.087 1.00 80.75 177 ASP A O 1
ATOM 1388 N N . ARG A 1 178 ? -6.680 -9.641 8.146 1.00 81.75 178 ARG A N 1
ATOM 1389 C CA . ARG A 1 178 ? -7.737 -10.648 8.250 1.00 81.75 178 ARG A CA 1
ATOM 1390 C C . ARG A 1 178 ? -9.002 -10.078 8.888 1.00 81.75 178 ARG A C 1
ATOM 1392 O O . ARG A 1 178 ? -10.088 -10.285 8.355 1.00 81.75 178 ARG A O 1
ATOM 1399 N N . ALA A 1 179 ? -8.863 -9.353 10.000 1.00 82.31 179 ALA A N 1
ATOM 1400 C CA . ALA A 1 179 ? -9.999 -8.897 10.807 1.00 82.31 179 ALA A CA 1
ATOM 1401 C C . ALA A 1 179 ? -10.960 -7.961 10.049 1.00 82.31 179 ALA A C 1
ATOM 1403 O O . ALA A 1 179 ? -12.156 -7.944 10.333 1.00 82.31 179 ALA A O 1
ATOM 1404 N N . GLN A 1 180 ? -10.476 -7.216 9.048 1.00 84.31 180 GLN A N 1
ATOM 1405 C CA . GLN A 1 180 ? -11.317 -6.351 8.210 1.00 84.31 180 GLN A CA 1
ATOM 1406 C C . GLN A 1 180 ? -12.430 -7.110 7.463 1.00 84.31 180 GLN A C 1
ATOM 1408 O O . GLN A 1 180 ? -13.462 -6.526 7.126 1.00 84.31 180 GLN A O 1
ATOM 1413 N N . PHE A 1 181 ? -12.253 -8.409 7.198 1.00 84.06 181 PHE A N 1
ATOM 1414 C CA . PHE A 1 181 ? -13.250 -9.217 6.491 1.00 84.06 181 PHE A CA 1
ATOM 1415 C C . PHE A 1 181 ? -14.414 -9.649 7.383 1.00 84.06 181 PHE A C 1
ATOM 1417 O O . PHE A 1 181 ? -15.497 -9.909 6.861 1.00 84.06 181 PHE A O 1
ATOM 1424 N N . ASP A 1 182 ? -14.222 -9.622 8.702 1.00 83.25 182 ASP A N 1
ATOM 1425 C CA . ASP A 1 182 ? -15.269 -9.870 9.696 1.00 83.25 182 ASP A CA 1
ATOM 1426 C C . ASP A 1 182 ? -16.090 -8.599 10.004 1.00 83.25 182 ASP A C 1
ATOM 1428 O O . ASP A 1 182 ? -17.046 -8.642 10.783 1.00 83.25 182 ASP A O 1
ATOM 1432 N N . MET A 1 183 ? -15.721 -7.454 9.410 1.00 83.19 183 MET A N 1
ATOM 1433 C CA . MET A 1 183 ? -16.419 -6.175 9.564 1.00 83.19 183 MET A CA 1
ATOM 1434 C C . MET A 1 183 ? -17.533 -5.977 8.524 1.00 83.19 183 MET A C 1
ATOM 1436 O O . MET A 1 183 ? -17.435 -6.504 7.402 1.00 83.19 183 MET A O 1
ATOM 1440 N N . PRO A 1 184 ? -18.553 -5.151 8.847 1.00 83.62 184 PRO A N 1
ATOM 1441 C CA . PRO A 1 184 ? -19.581 -4.757 7.889 1.00 83.62 184 PRO A CA 1
ATOM 1442 C C . PRO A 1 184 ? -18.987 -4.127 6.622 1.00 83.62 184 PRO A C 1
ATOM 1444 O O . PRO A 1 184 ? -18.023 -3.358 6.685 1.00 83.62 184 PRO A O 1
ATOM 1447 N N . ASP A 1 185 ? -19.597 -4.411 5.465 1.00 80.88 185 ASP A N 1
ATOM 1448 C CA . ASP A 1 185 ? -19.154 -3.884 4.164 1.00 80.88 185 ASP A CA 1
ATOM 1449 C C . ASP A 1 185 ? -19.150 -2.342 4.120 1.00 80.8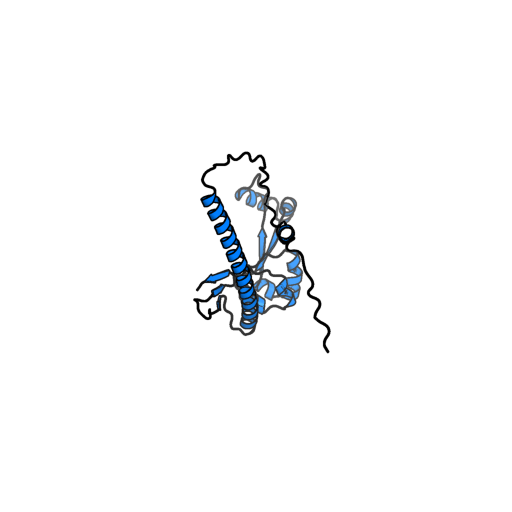8 185 ASP A C 1
ATOM 1451 O O . ASP A 1 185 ? -18.361 -1.763 3.381 1.00 80.88 185 ASP A O 1
ATOM 1455 N N . SER A 1 186 ? -19.972 -1.670 4.937 1.00 81.06 186 SER A N 1
ATOM 1456 C CA . SER A 1 186 ? -20.035 -0.203 5.034 1.00 81.06 186 SER A CA 1
ATOM 1457 C C . SER A 1 186 ? -18.781 0.439 5.635 1.00 81.06 186 SER A C 1
ATOM 1459 O O . SER A 1 186 ? -18.504 1.603 5.360 1.00 81.06 186 SER A O 1
ATOM 1461 N N . VAL A 1 187 ? -18.012 -0.302 6.440 1.00 79.38 187 VAL A N 1
ATOM 1462 C CA . VAL A 1 187 ? -16.843 0.227 7.163 1.00 79.38 187 VAL A CA 1
ATOM 1463 C C . VAL A 1 187 ? -15.555 0.007 6.370 1.00 79.38 187 VAL A C 1
ATOM 1465 O O . VAL A 1 187 ? -14.653 0.838 6.416 1.00 79.38 187 VAL A O 1
ATOM 1468 N N . ARG A 1 188 ? -15.462 -1.078 5.588 1.00 79.38 188 ARG A N 1
ATOM 1469 C CA . ARG A 1 188 ? -14.240 -1.421 4.837 1.00 79.38 188 ARG A CA 1
ATOM 1470 C C . ARG A 1 188 ? -13.712 -0.313 3.913 1.00 79.38 188 ARG A C 1
ATOM 1472 O O . ARG A 1 188 ? -12.500 -0.117 3.918 1.00 79.38 188 ARG A O 1
ATOM 1479 N N . PRO A 1 189 ? -14.550 0.441 3.171 1.00 82.56 189 PRO A N 1
ATOM 1480 C CA . PRO A 1 189 ? -14.074 1.521 2.305 1.00 82.56 189 PRO A CA 1
ATOM 1481 C C . PRO A 1 189 ? -13.357 2.657 3.045 1.00 82.56 189 PRO A C 1
ATOM 1483 O O . PRO A 1 189 ? -12.645 3.435 2.413 1.00 82.56 189 PRO A O 1
ATOM 1486 N N . LEU A 1 190 ? -13.535 2.764 4.368 1.00 79.38 190 LEU A N 1
ATOM 1487 C CA . LEU A 1 190 ? -12.855 3.768 5.183 1.00 79.38 190 LEU A CA 1
ATOM 1488 C C . LEU A 1 190 ? -11.356 3.475 5.309 1.00 79.38 190 LEU A C 1
ATOM 1490 O O . LEU A 1 190 ? -10.572 4.402 5.493 1.00 79.38 190 LEU A O 1
ATOM 1494 N N . PHE A 1 191 ? -10.934 2.215 5.167 1.00 81.81 191 PHE A N 1
ATOM 1495 C CA . PHE A 1 191 ? -9.533 1.823 5.285 1.00 81.81 191 PHE A CA 1
ATOM 1496 C C . PHE A 1 191 ? -8.899 1.677 3.906 1.00 81.81 191 PHE A C 1
ATOM 1498 O O . PHE A 1 191 ? -9.374 0.936 3.048 1.00 81.81 191 PHE A O 1
ATOM 1505 N N . ARG A 1 192 ? -7.760 2.340 3.706 1.00 81.31 192 ARG A N 1
ATOM 1506 C CA . ARG A 1 192 ? -6.929 2.136 2.519 1.00 81.31 192 ARG A CA 1
ATOM 1507 C C . ARG A 1 192 ? -5.766 1.230 2.887 1.00 81.31 192 ARG A C 1
ATOM 1509 O O . ARG A 1 192 ? -4.850 1.639 3.598 1.00 81.31 192 ARG A O 1
ATOM 1516 N N . GLN A 1 193 ? -5.818 -0.016 2.434 1.00 82.69 193 GLN A N 1
ATOM 1517 C CA . GLN A 1 193 ? -4.671 -0.916 2.503 1.00 82.69 193 GLN A CA 1
ATOM 1518 C C . GLN A 1 193 ? -3.590 -0.418 1.537 1.00 82.69 193 GLN A C 1
ATOM 1520 O O . GLN A 1 193 ? -3.896 0.088 0.455 1.00 82.69 193 GLN A O 1
ATOM 1525 N N . ALA A 1 194 ? -2.320 -0.543 1.917 1.00 83.38 194 ALA A N 1
ATOM 1526 C CA . ALA A 1 194 ? -1.215 -0.252 1.013 1.00 83.38 194 ALA A CA 1
ATOM 1527 C C . ALA A 1 194 ? -1.323 -1.116 -0.255 1.00 83.38 194 ALA A C 1
ATOM 1529 O O . ALA A 1 194 ? -1.690 -2.292 -0.166 1.00 83.38 194 ALA A O 1
ATOM 1530 N N . LYS A 1 195 ? -0.981 -0.535 -1.418 1.00 84.75 195 LYS A N 1
ATOM 1531 C CA . LYS A 1 195 ? -1.035 -1.235 -2.709 1.00 84.75 195 LYS A CA 1
ATOM 1532 C C . LYS A 1 195 ? -0.273 -2.569 -2.596 1.00 84.75 195 LYS A C 1
ATOM 1534 O O . LYS A 1 195 ? 0.876 -2.550 -2.140 1.00 84.75 195 LYS A O 1
ATOM 1539 N N . PRO A 1 196 ? -0.886 -3.709 -2.963 1.00 85.25 196 PRO A N 1
ATOM 1540 C CA . PRO A 1 196 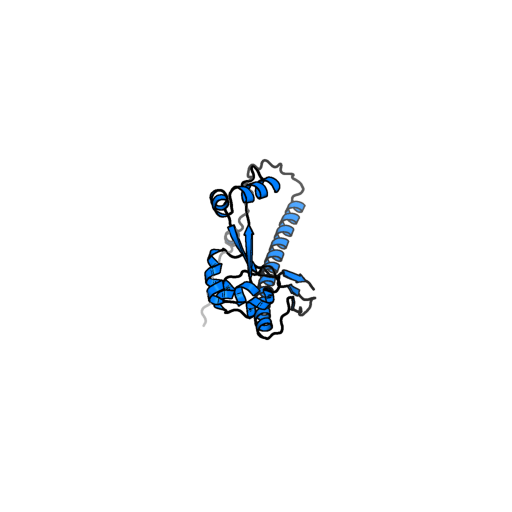? -0.192 -4.990 -2.964 1.00 85.25 196 PRO A CA 1
ATOM 1541 C C . PRO A 1 196 ? 0.992 -4.957 -3.936 1.00 85.25 196 PRO A C 1
ATOM 1543 O O . PRO A 1 196 ? 0.955 -4.248 -4.941 1.00 85.25 196 PRO A O 1
ATOM 1546 N N . SER A 1 197 ? 2.041 -5.720 -3.642 1.00 88.94 197 SER A N 1
ATOM 1547 C CA . SER A 1 197 ? 3.224 -5.808 -4.506 1.00 88.94 197 SER A CA 1
ATOM 1548 C C . SER A 1 197 ? 3.130 -7.009 -5.442 1.00 88.94 197 SER A C 1
ATOM 1550 O O . SER A 1 197 ? 2.750 -8.093 -4.987 1.00 88.94 197 SER A O 1
ATOM 1552 N N . VAL A 1 198 ? 3.546 -6.840 -6.699 1.00 91.12 198 VAL A N 1
ATOM 1553 C CA . VAL A 1 198 ? 3.682 -7.927 -7.678 1.00 91.12 198 VAL A CA 1
ATOM 1554 C C . VAL A 1 198 ? 5.159 -8.249 -7.894 1.00 91.12 198 VAL A C 1
ATOM 1556 O O . VAL A 1 198 ? 5.961 -7.362 -8.182 1.00 91.12 198 VAL A O 1
ATOM 1559 N N . THR A 1 199 ? 5.516 -9.525 -7.767 1.00 90.56 199 THR A N 1
ATOM 1560 C CA . THR A 1 199 ? 6.879 -10.028 -7.977 1.00 90.56 199 THR A CA 1
ATOM 1561 C C . THR A 1 199 ? 6.850 -11.165 -8.995 1.00 90.56 199 THR A C 1
ATOM 1563 O O . THR A 1 199 ? 5.967 -12.020 -8.936 1.00 90.56 199 THR A O 1
ATOM 1566 N N . LEU A 1 200 ? 7.806 -11.188 -9.923 1.00 88.06 200 LEU A N 1
ATOM 1567 C CA . LEU A 1 200 ? 8.006 -12.317 -10.837 1.00 88.06 200 LEU A CA 1
ATOM 1568 C C . LEU A 1 200 ? 8.445 -13.559 -10.042 1.00 88.06 200 LEU A C 1
ATOM 1570 O O . LEU A 1 200 ? 9.256 -13.433 -9.122 1.00 88.06 200 LEU A O 1
ATOM 1574 N N . LEU A 1 201 ? 7.878 -14.722 -10.369 1.00 82.88 201 LEU A N 1
ATOM 1575 C CA . LEU A 1 201 ? 8.249 -16.011 -9.770 1.00 82.88 201 LEU A CA 1
ATOM 1576 C C . LEU A 1 201 ? 9.491 -16.625 -10.423 1.00 82.88 201 LEU A C 1
ATOM 1578 O O . LEU A 1 201 ? 9.749 -16.329 -11.610 1.00 82.88 201 LEU A O 1
#